Protein AF-0000000066095616 (afdb_homodimer)

Organism: Methanococcus vannielii (strain ATCC 35089 / DSM 1224 / JCM 13029 / OCM 148 / SB) (NCBI:txid406327)

Foldseek 3Di:
DWEKEKEWAPQQVFDPVVRVVQSVVFAVQLLVQCCVQPVVLSVVCVVVPHHYFYWYDHDLVLQVQLVVVLVVLVWRKDWDFACDPGPGHHRDTTMMMTDRDDPVSSCVSPVPTHGD/DWEKEKEWAPQQVFDPVVLVVQSVVFAVQLLVQCCVQPVVLSVVCVVVPHHYFYWYDHDPVLQVQLVVVLVVLVWRKDWDFACDPGPGHHRDTTMMMTDRDDPVSSCVSPVPTDGD

Nearest PDB structures (foldseek):
  2zv3-assembly2_C  TM=9.871E-01  e=8.506E-17  Methanocaldococcus jannaschii DSM 2661
  2zv3-assembly3_F  TM=9.592E-01  e=3.257E-17  Methanocaldococcus jannaschii DSM 2661
  2d3k-assembly1_B  TM=9.718E-01  e=1.321E-15  Pyrococcus horikoshii OT3
  1q7s-assembly3_A  TM=9.192E-01  e=2.520E-14  Homo sapiens
  1rlk-assembly1_A  TM=9.256E-01  e=1.307E-13  Thermoplasma acidophilum

Sequence (232 aa):
MYEQAIVIRNDLKMGKGKMAAQACHASIQAYLHAQKISPSAVMYWMNEGQKKVVLKVNSEKELLEIFRDVNIDGLPCSLIRDAGKTQIEPGSLTAVGIGPEKEDKISKVTKNLKLLMYEQAIVIRNDLKMGKGKMAAQACHASIQAYLHAQKISPSAVMYWMNEGQKKVVLKVNSEKELLEIFRDVNIDGLPCSLIRDAGKTQIEPGSLTAVGIGPEKEDKISKVTKNLKLL

pLDDT: mean 95.59, std 7.54, range [57.94, 98.94]

Radius of gyration: 16.35 Å; Cα contacts (8 Å, |Δi|>4): 527; chains: 2; bounding box: 34×44×38 Å

Solvent-accessible surface area (backbone atoms only — not comparable to full-atom values): 11626 Å² total; per-residue (Å²): 112,40,29,27,40,35,37,32,44,54,67,68,66,64,53,68,18,58,45,25,41,46,43,27,52,10,44,49,46,1,38,55,40,8,52,71,77,36,45,67,37,41,52,51,16,59,74,69,68,54,41,64,47,35,29,37,35,71,40,65,69,55,49,51,51,45,52,48,52,38,53,75,70,67,48,31,46,28,80,34,59,41,87,43,89,55,100,49,67,56,63,38,71,44,28,35,8,35,15,38,30,49,44,73,68,54,39,72,71,43,69,87,51,46,75,70,114,39,28,27,40,35,36,32,43,53,67,68,66,62,52,68,18,60,45,26,41,46,42,26,53,10,44,49,46,1,38,56,40,9,53,71,78,35,44,66,38,42,51,52,16,59,74,68,69,53,43,64,47,35,28,37,35,71,39,65,69,56,49,51,48,44,52,50,51,37,52,74,71,66,47,32,46,28,78,34,59,40,88,42,90,55,102,50,68,58,62,37,70,44,27,34,8,35,15,38,28,47,45,72,68,52,39,74,73,43,68,89,50,46,75,69

Structure (mmCIF, N/CA/C/O backbone):
data_AF-0000000066095616-model_v1
#
loop_
_entity.id
_entity.type
_entity.pdbx_description
1 polymer 'Peptidyl-tRNA hydrolase'
#
loop_
_atom_site.group_PDB
_atom_site.id
_atom_site.type_symbol
_atom_site.label_atom_id
_atom_site.label_alt_id
_atom_site.label_comp_id
_atom_site.label_asym_id
_atom_site.label_entity_id
_atom_site.label_seq_id
_atom_site.pdbx_PDB_ins_code
_atom_site.Cartn_x
_atom_site.Cartn_y
_atom_site.Cartn_z
_atom_site.occupancy
_atom_site.B_iso_or_equiv
_atom_site.auth_seq_id
_atom_site.auth_comp_id
_atom_site.auth_asym_id
_atom_site.auth_atom_id
_atom_site.pdbx_PDB_model_num
ATOM 1 N N . MET A 1 1 ? 4.367 -2.127 -20.672 1 95.44 1 MET A N 1
ATOM 2 C CA . MET A 1 1 ? 4.031 -1.39 -19.453 1 95.44 1 MET A CA 1
ATOM 3 C C . MET A 1 1 ? 4.238 -2.256 -18.219 1 95.44 1 MET A C 1
ATOM 5 O O . MET A 1 1 ? 4.367 -3.477 -18.328 1 95.44 1 MET A O 1
ATOM 9 N N . TYR A 1 2 ? 4.543 -1.701 -17.172 1 98.5 2 TYR A N 1
ATOM 10 C CA . TYR A 1 2 ? 4.801 -2.42 -15.922 1 98.5 2 TYR A CA 1
ATOM 11 C C . TYR A 1 2 ? 3.689 -2.166 -14.906 1 98.5 2 TYR A C 1
ATOM 13 O O . TYR A 1 2 ? 3.076 -1.096 -14.906 1 98.5 2 TYR A O 1
ATOM 21 N N . GLU A 1 3 ? 3.443 -3.193 -14.102 1 98.62 3 GLU A N 1
ATOM 22 C CA . GLU A 1 3 ? 2.396 -3.025 -13.094 1 98.62 3 GLU A CA 1
ATOM 23 C C . GLU A 1 3 ? 2.689 -3.852 -11.844 1 98.62 3 GLU A C 1
ATOM 25 O O . GLU A 1 3 ? 3.584 -4.699 -11.852 1 98.62 3 GLU A O 1
ATOM 30 N N . GLN A 1 4 ? 2.105 -3.543 -10.797 1 98.81 4 GLN A N 1
ATOM 31 C CA . GLN A 1 4 ? 2.012 -4.352 -9.586 1 98.81 4 GLN A CA 1
ATOM 32 C C . GLN A 1 4 ? 0.577 -4.805 -9.336 1 98.81 4 GLN A C 1
ATOM 34 O O . GLN A 1 4 ? -0.366 -4.039 -9.547 1 98.81 4 GLN A O 1
ATOM 39 N N . ALA A 1 5 ? 0.375 -6.027 -8.977 1 98.88 5 ALA A N 1
ATOM 40 C CA . ALA A 1 5 ? -0.941 -6.555 -8.633 1 98.88 5 ALA A CA 1
ATOM 41 C C . ALA A 1 5 ? -1.003 -6.953 -7.16 1 98.88 5 ALA A C 1
ATOM 43 O O . ALA A 1 5 ? -0.053 -7.531 -6.625 1 98.88 5 ALA A O 1
ATOM 44 N N . ILE A 1 6 ? -2.057 -6.59 -6.508 1 98.88 6 ILE A N 1
ATOM 45 C CA . ILE A 1 6 ? -2.33 -7 -5.133 1 98.88 6 ILE A CA 1
ATOM 46 C C . ILE A 1 6 ? -3.568 -7.895 -5.098 1 98.88 6 ILE A C 1
ATOM 48 O O . ILE A 1 6 ? -4.652 -7.477 -5.512 1 98.88 6 ILE A O 1
ATOM 52 N N . VAL A 1 7 ? -3.432 -9.086 -4.66 1 98.88 7 VAL A N 1
ATOM 53 C CA . VAL A 1 7 ? -4.531 -10.047 -4.578 1 98.88 7 VAL A CA 1
ATOM 54 C C . VAL A 1 7 ? -4.996 -10.172 -3.129 1 98.88 7 VAL A C 1
ATOM 56 O O . VAL A 1 7 ? -4.219 -10.555 -2.25 1 98.88 7 VAL A O 1
ATOM 59 N N . ILE A 1 8 ? -6.227 -9.938 -2.891 1 98.62 8 ILE A N 1
ATOM 60 C CA . ILE A 1 8 ? -6.762 -9.844 -1.537 1 98.62 8 ILE A CA 1
ATOM 61 C C . ILE A 1 8 ? -7.812 -10.93 -1.319 1 98.62 8 ILE A C 1
ATOM 63 O O . ILE A 1 8 ? -8.641 -11.188 -2.197 1 98.62 8 ILE A O 1
ATOM 67 N N . ARG A 1 9 ? -7.785 -11.547 -0.174 1 97.81 9 ARG A N 1
ATOM 68 C CA . ARG A 1 9 ? -8.844 -12.469 0.224 1 97.81 9 ARG A CA 1
ATOM 69 C C . ARG A 1 9 ? -10.125 -11.711 0.564 1 97.81 9 ARG A C 1
ATOM 71 O O . ARG A 1 9 ? -10.203 -11.047 1.6 1 97.81 9 ARG A O 1
ATOM 78 N N . ASN A 1 10 ? -11.062 -11.898 -0.238 1 96.88 10 ASN A N 1
ATOM 79 C CA . ASN A 1 10 ? -12.336 -11.203 -0.111 1 96.88 10 ASN A CA 1
ATOM 80 C C . ASN A 1 10 ? -13.266 -11.906 0.872 1 96.88 10 ASN A C 1
ATOM 82 O O . ASN A 1 10 ? -14.141 -11.273 1.47 1 96.88 10 ASN A O 1
ATOM 86 N N . ASP A 1 11 ? -13.117 -13.148 1.096 1 96.25 11 ASP A N 1
ATOM 87 C CA . ASP A 1 11 ? -13.992 -13.938 1.955 1 96.25 11 ASP A CA 1
ATOM 88 C C . ASP A 1 11 ? -13.797 -13.57 3.426 1 96.25 11 ASP A C 1
ATOM 90 O O . ASP A 1 11 ? -14.648 -13.867 4.262 1 96.25 11 ASP A O 1
ATOM 94 N N . LEU A 1 12 ? -12.672 -12.938 3.766 1 95.25 12 LEU A N 1
ATOM 95 C CA . LEU A 1 12 ? -12.383 -12.57 5.148 1 95.25 12 LEU A CA 1
ATOM 96 C C . LEU A 1 12 ? -13.242 -11.383 5.582 1 95.25 12 LEU A C 1
ATOM 98 O O . LEU A 1 12 ? -13.336 -11.086 6.777 1 95.25 12 LEU A O 1
ATOM 102 N N . LYS A 1 13 ? -13.812 -10.664 4.652 1 92.94 13 LYS A N 1
ATOM 103 C CA . LYS A 1 13 ? -14.711 -9.539 4.902 1 92.94 13 LYS A CA 1
ATOM 104 C C . LYS A 1 13 ? -14.047 -8.484 5.781 1 92.94 13 LYS A C 1
ATOM 106 O O . LYS A 1 13 ? -14.641 -8.016 6.754 1 92.94 13 LYS A O 1
ATOM 111 N N . MET A 1 14 ? -12.844 -8.25 5.406 1 92.81 14 MET A N 1
ATOM 112 C CA . MET A 1 14 ? -12.109 -7.219 6.129 1 92.81 14 MET A CA 1
ATOM 113 C C . MET A 1 14 ? -12.734 -5.848 5.898 1 92.81 14 MET A C 1
ATOM 115 O O . MET A 1 14 ? -13.172 -5.539 4.789 1 92.81 14 MET A O 1
ATOM 119 N N . GLY A 1 15 ? -12.734 -5.09 6.93 1 92.12 15 GLY A N 1
ATOM 120 C CA . GLY A 1 15 ? -13.125 -3.701 6.738 1 92.12 15 GLY A CA 1
ATOM 121 C C . GLY A 1 15 ? -12.203 -2.947 5.801 1 92.12 15 GLY A C 1
ATOM 122 O O . GLY A 1 15 ? -11.094 -3.408 5.508 1 92.12 15 GLY A O 1
ATOM 123 N N . LYS A 1 16 ? -12.547 -1.822 5.367 1 94.12 16 LYS A N 1
ATOM 124 C CA . LYS A 1 16 ? -11.797 -1.053 4.375 1 94.12 16 LYS A CA 1
ATOM 125 C C . LYS A 1 16 ? -10.398 -0.719 4.883 1 94.12 16 LYS A C 1
ATOM 127 O O . LYS A 1 16 ? -9.414 -0.868 4.148 1 94.12 16 LYS A O 1
ATOM 132 N N . GLY A 1 17 ? -10.32 -0.294 6.133 1 94.62 17 GLY A N 1
ATOM 133 C CA . GLY A 1 17 ? -9.031 0.074 6.699 1 94.62 17 GLY A CA 1
ATOM 134 C C . GLY A 1 17 ? -8.062 -1.091 6.789 1 94.62 17 GLY A C 1
ATOM 135 O O . GLY A 1 17 ? -6.906 -0.975 6.387 1 94.62 17 GLY A O 1
ATOM 136 N N . LYS A 1 18 ? -8.539 -2.141 7.32 1 93.69 18 LYS A N 1
ATOM 137 C CA . LYS A 1 18 ? -7.711 -3.332 7.465 1 93.69 18 LYS A CA 1
ATOM 138 C C . LYS A 1 18 ? -7.305 -3.889 6.105 1 93.69 18 LYS A C 1
ATOM 140 O O . LYS A 1 18 ? -6.156 -4.293 5.914 1 93.69 18 LYS A O 1
ATOM 145 N N . MET A 1 19 ? -8.211 -3.904 5.18 1 96 19 MET A N 1
ATOM 146 C CA . MET A 1 19 ? -7.914 -4.363 3.828 1 96 19 MET A CA 1
ATOM 147 C C . MET A 1 19 ? -6.824 -3.508 3.191 1 96 19 MET A C 1
ATOM 149 O O . MET A 1 19 ? -5.879 -4.035 2.604 1 96 19 MET A O 1
ATOM 153 N N . ALA A 1 20 ? -6.98 -2.229 3.359 1 97.5 20 ALA A N 1
ATOM 154 C CA . ALA A 1 20 ? -5.992 -1.304 2.814 1 97.5 20 ALA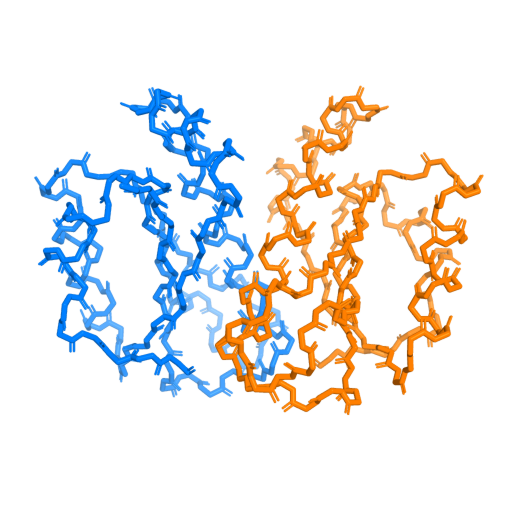 A CA 1
ATOM 155 C C . ALA A 1 20 ? -4.625 -1.518 3.465 1 97.5 20 ALA A C 1
ATOM 157 O O . ALA A 1 20 ? -3.6 -1.507 2.781 1 97.5 20 ALA A O 1
ATOM 158 N N . ALA A 1 21 ? -4.605 -1.709 4.738 1 97.25 21 ALA A N 1
ATOM 159 C CA . ALA A 1 21 ? -3.352 -1.944 5.449 1 97.25 21 ALA A CA 1
ATOM 160 C C . ALA A 1 21 ? -2.654 -3.199 4.93 1 97.25 21 ALA A C 1
ATOM 162 O O . ALA A 1 21 ? -1.445 -3.193 4.691 1 97.25 21 ALA A O 1
ATOM 163 N N . GLN A 1 22 ? -3.416 -4.258 4.773 1 97.56 22 GLN A N 1
ATOM 164 C CA . GLN A 1 22 ? -2.848 -5.504 4.27 1 97.56 22 GLN A CA 1
ATOM 165 C C . GLN A 1 22 ? -2.369 -5.352 2.828 1 97.56 22 GLN A C 1
ATOM 167 O O . GLN A 1 22 ? -1.329 -5.895 2.453 1 97.56 22 GLN A O 1
ATOM 172 N N . ALA A 1 23 ? -3.141 -4.625 2.027 1 98.56 23 ALA A N 1
ATOM 173 C CA . ALA A 1 23 ? -2.713 -4.34 0.662 1 98.56 23 ALA A CA 1
ATOM 174 C C . ALA A 1 23 ? -1.383 -3.59 0.648 1 98.56 23 ALA A C 1
ATOM 176 O O . ALA A 1 23 ? -0.497 -3.9 -0.153 1 98.56 23 ALA A O 1
ATOM 177 N N . CYS A 1 24 ? -1.259 -2.623 1.538 1 98.81 24 CYS A N 1
ATOM 178 C CA . CYS A 1 24 ? -0.028 -1.845 1.625 1 98.81 24 CYS A CA 1
ATOM 179 C C . CYS A 1 24 ? 1.148 -2.729 2.021 1 98.81 24 CYS A C 1
ATOM 181 O O . CYS A 1 24 ? 2.246 -2.59 1.478 1 98.81 24 CYS A O 1
ATOM 183 N N . HIS A 1 25 ? 0.96 -3.604 2.967 1 98.56 25 HIS A N 1
ATOM 184 C CA . HIS A 1 25 ? 2.008 -4.551 3.33 1 98.56 25 HIS A CA 1
ATOM 185 C C . HIS A 1 25 ? 2.457 -5.367 2.121 1 98.56 25 HIS A C 1
ATOM 187 O O . HIS A 1 25 ? 3.654 -5.461 1.842 1 98.56 25 HIS A O 1
ATOM 193 N N . ALA A 1 26 ? 1.458 -5.918 1.409 1 98.75 26 ALA A N 1
ATOM 194 C CA . ALA A 1 26 ? 1.745 -6.742 0.238 1 98.75 26 ALA A CA 1
ATOM 195 C C . ALA A 1 26 ? 2.5 -5.945 -0.822 1 98.75 26 ALA A C 1
ATOM 197 O O . ALA A 1 26 ? 3.467 -6.438 -1.407 1 98.75 26 ALA A O 1
ATOM 198 N N . SER A 1 27 ? 2.043 -4.73 -0.98 1 98.88 27 SER A N 1
ATOM 199 C CA . SER A 1 27 ? 2.615 -3.861 -2.004 1 98.88 27 SER A CA 1
ATOM 200 C C . SER A 1 27 ? 4.078 -3.551 -1.708 1 98.88 27 SER A C 1
ATOM 202 O O . SER A 1 27 ? 4.945 -3.727 -2.568 1 98.88 27 SER A O 1
ATOM 204 N N . ILE A 1 28 ? 4.379 -3.135 -0.506 1 98.81 28 ILE A N 1
ATOM 205 C CA . ILE A 1 28 ? 5.738 -2.75 -0.144 1 98.81 28 ILE A CA 1
ATOM 206 C C . ILE A 1 28 ? 6.648 -3.977 -0.19 1 98.81 28 ILE A C 1
ATOM 208 O O . ILE A 1 28 ? 7.746 -3.92 -0.749 1 98.81 28 ILE A O 1
ATOM 212 N N . GLN A 1 29 ? 6.211 -5.086 0.341 1 98.62 29 GLN A N 1
ATOM 213 C CA . GLN A 1 29 ? 7.062 -6.27 0.4 1 98.62 29 GLN A CA 1
ATOM 214 C C . GLN A 1 29 ? 7.336 -6.82 -0.996 1 98.62 29 GLN A C 1
ATOM 216 O O . GLN A 1 29 ? 8.438 -7.301 -1.274 1 98.62 29 GLN A O 1
ATOM 221 N N . ALA A 1 30 ? 6.324 -6.773 -1.866 1 98.88 30 ALA A N 1
ATOM 222 C CA . ALA A 1 30 ? 6.539 -7.199 -3.246 1 98.88 30 ALA A CA 1
ATOM 223 C C . ALA A 1 30 ? 7.508 -6.266 -3.965 1 98.88 30 ALA A C 1
ATOM 225 O O . ALA A 1 30 ? 8.359 -6.715 -4.734 1 98.88 30 ALA A O 1
ATOM 226 N N . TYR A 1 31 ? 7.332 -5 -3.684 1 98.88 31 TYR A N 1
ATOM 227 C CA . TYR A 1 31 ? 8.234 -3.998 -4.234 1 98.88 31 TYR A CA 1
ATOM 228 C C . TYR A 1 31 ? 9.672 -4.266 -3.801 1 98.88 31 TYR A C 1
ATOM 230 O O . TYR A 1 31 ? 10.594 -4.227 -4.621 1 98.88 31 TYR A O 1
ATOM 238 N N . LEU A 1 32 ? 9.859 -4.531 -2.586 1 98.75 32 LEU A N 1
ATOM 239 C CA . LEU A 1 32 ? 11.195 -4.797 -2.057 1 98.75 32 LEU A CA 1
ATOM 240 C C . LEU A 1 32 ? 11.781 -6.066 -2.668 1 98.75 32 LEU A C 1
ATOM 242 O O . LEU A 1 32 ? 12.969 -6.109 -2.996 1 98.75 32 LEU A O 1
ATOM 246 N N . HIS A 1 33 ? 10.961 -7.07 -2.777 1 98.88 33 HIS A N 1
ATOM 247 C CA . HIS A 1 33 ? 11.406 -8.289 -3.443 1 98.88 33 HIS A CA 1
ATOM 248 C C . HIS A 1 33 ? 11.805 -8.008 -4.891 1 98.88 33 HIS A C 1
ATOM 250 O O . HIS A 1 33 ? 12.836 -8.492 -5.355 1 98.88 33 HIS A O 1
ATOM 256 N N . ALA A 1 34 ? 11.031 -7.207 -5.578 1 98.88 34 ALA A N 1
ATOM 257 C CA . ALA A 1 34 ? 11.297 -6.859 -6.973 1 98.88 34 ALA A CA 1
ATOM 258 C C . ALA A 1 34 ? 12.609 -6.09 -7.102 1 98.88 34 ALA A C 1
ATOM 260 O O . ALA A 1 34 ? 13.344 -6.262 -8.078 1 98.88 34 ALA A O 1
ATOM 261 N N . GLN A 1 35 ? 12.852 -5.227 -6.141 1 98.69 35 GLN A N 1
ATOM 262 C CA . GLN A 1 35 ? 14.102 -4.477 -6.152 1 98.69 35 GLN A CA 1
ATOM 263 C C . GLN A 1 35 ? 15.305 -5.418 -6.191 1 98.69 35 GLN A C 1
ATOM 265 O O . GLN A 1 35 ? 16.328 -5.098 -6.801 1 98.69 35 GLN A O 1
ATOM 270 N N . LYS A 1 36 ? 15.117 -6.527 -5.594 1 98.5 36 LYS A N 1
ATOM 271 C CA . LYS A 1 36 ? 16.219 -7.488 -5.496 1 98.5 36 LYS A CA 1
ATOM 272 C C . LYS A 1 36 ? 16.344 -8.305 -6.781 1 98.5 36 LYS A C 1
ATOM 274 O O . LYS A 1 36 ? 17.453 -8.5 -7.293 1 98.5 36 LYS A O 1
ATOM 279 N N . ILE A 1 37 ? 15.273 -8.695 -7.359 1 98.38 37 ILE A N 1
ATOM 280 C CA . ILE A 1 37 ? 15.383 -9.734 -8.383 1 98.38 37 ILE A CA 1
ATOM 281 C C . ILE A 1 37 ? 15.039 -9.148 -9.75 1 98.38 37 ILE A C 1
ATOM 283 O O . ILE A 1 37 ? 15.344 -9.75 -10.781 1 98.38 37 ILE A O 1
ATOM 287 N N . SER A 1 38 ? 14.406 -8.016 -9.805 1 98.19 38 SER A N 1
ATOM 288 C CA . SER A 1 38 ? 14.008 -7.375 -11.055 1 98.19 38 SER A CA 1
ATOM 289 C C . SER A 1 38 ? 14.125 -5.859 -10.961 1 98.19 38 SER A C 1
ATOM 291 O O . SER A 1 38 ? 13.148 -5.141 -11.211 1 98.19 38 SER A O 1
ATOM 293 N N . PRO A 1 39 ? 15.344 -5.363 -10.734 1 98.44 39 PRO A N 1
ATOM 294 C CA . PRO A 1 39 ? 15.492 -3.932 -10.477 1 98.44 39 PRO A CA 1
ATOM 295 C C . PRO A 1 39 ? 15.125 -3.068 -11.68 1 98.44 39 PRO A C 1
ATOM 297 O O . PRO A 1 39 ? 14.641 -1.947 -11.516 1 98.44 39 PRO A O 1
ATOM 300 N N . SER A 1 40 ? 15.336 -3.516 -12.859 1 98.56 40 SER A N 1
ATOM 301 C CA . SER A 1 40 ? 14.961 -2.754 -14.055 1 98.56 40 SER A CA 1
ATOM 302 C C . SER A 1 40 ? 13.453 -2.582 -14.148 1 98.56 40 SER A C 1
ATOM 304 O O . SER A 1 40 ? 12.969 -1.504 -14.5 1 98.56 40 SER A O 1
ATOM 306 N N . ALA A 1 41 ? 12.727 -3.625 -13.828 1 98.75 41 ALA A N 1
ATOM 307 C CA . ALA A 1 41 ? 11.266 -3.551 -13.836 1 98.75 41 ALA A CA 1
ATOM 308 C C . ALA A 1 41 ? 10.766 -2.508 -12.836 1 98.75 41 ALA A C 1
ATOM 310 O O . ALA A 1 41 ? 9.828 -1.763 -13.125 1 98.75 41 ALA A O 1
ATOM 311 N N . VAL A 1 42 ? 11.414 -2.486 -11.688 1 98.81 42 VAL A N 1
ATOM 312 C CA . VAL A 1 42 ? 11.062 -1.505 -10.672 1 98.81 42 VAL A CA 1
ATOM 313 C C . VAL A 1 42 ? 11.281 -0.094 -11.219 1 98.81 42 VAL A C 1
ATOM 315 O O . VAL A 1 42 ? 10.422 0.777 -11.062 1 98.81 42 VAL A O 1
ATOM 318 N N . MET A 1 43 ? 12.398 0.073 -11.852 1 98.5 43 MET A N 1
ATOM 319 C CA . MET A 1 43 ? 12.734 1.382 -12.398 1 98.5 43 MET A CA 1
ATOM 320 C C . MET A 1 43 ? 11.695 1.819 -13.43 1 98.5 43 MET A C 1
ATOM 322 O O . MET A 1 43 ? 11.203 2.947 -13.383 1 98.5 43 MET A O 1
ATOM 326 N N . TYR A 1 44 ? 11.398 0.978 -14.312 1 98.5 44 TYR A N 1
ATOM 327 C CA . TYR A 1 44 ? 10.438 1.313 -15.352 1 98.5 44 TYR A CA 1
ATOM 328 C C . TYR A 1 44 ? 9.047 1.536 -14.766 1 98.5 44 TYR A C 1
ATOM 330 O O . TYR A 1 44 ? 8.352 2.477 -15.148 1 98.5 44 TYR A O 1
ATOM 338 N N . TRP A 1 45 ? 8.695 0.694 -13.859 1 98.56 45 TRP A N 1
ATOM 339 C CA . TRP A 1 45 ? 7.406 0.811 -13.18 1 98.56 45 TRP A CA 1
ATOM 340 C C . TRP A 1 45 ? 7.281 2.156 -12.477 1 98.56 45 TRP A C 1
ATOM 342 O O . TRP A 1 45 ? 6.246 2.824 -12.578 1 98.56 45 TRP A O 1
ATOM 352 N N . MET A 1 46 ? 8.312 2.537 -11.789 1 97.62 46 MET A N 1
ATOM 353 C CA . MET A 1 46 ? 8.336 3.826 -11.109 1 97.62 46 MET A CA 1
ATOM 354 C C . MET A 1 46 ? 8.195 4.973 -12.102 1 97.62 46 MET A C 1
ATOM 356 O O . MET A 1 46 ? 7.445 5.922 -11.859 1 97.62 46 MET A O 1
ATOM 360 N N . ASN A 1 47 ? 8.797 4.832 -13.227 1 97.25 47 ASN A N 1
ATOM 361 C CA . ASN A 1 47 ? 8.805 5.879 -14.242 1 97.25 47 ASN A CA 1
ATOM 362 C C . ASN A 1 47 ? 7.477 5.949 -14.984 1 97.25 47 ASN A C 1
ATOM 364 O O . ASN A 1 47 ? 7.164 6.961 -15.617 1 97.25 47 ASN A O 1
ATOM 368 N N . GLU A 1 48 ? 6.754 4.84 -14.914 1 96.56 48 GLU A N 1
ATOM 369 C CA . GLU A 1 48 ? 5.516 4.758 -15.68 1 96.56 48 GLU A CA 1
ATOM 370 C C . GLU A 1 48 ? 4.305 5.113 -14.82 1 96.56 48 GLU A C 1
ATOM 372 O O . GLU A 1 48 ? 3.162 4.988 -15.273 1 96.56 48 GLU A O 1
ATOM 377 N N . GLY A 1 49 ? 4.559 5.516 -13.539 1 94.12 49 GLY A N 1
ATOM 378 C CA . GLY A 1 49 ? 3.449 5.977 -12.719 1 94.12 49 GLY A CA 1
ATOM 379 C C . GLY A 1 49 ? 2.988 4.945 -11.703 1 94.12 49 GLY A C 1
ATOM 380 O O . GLY A 1 49 ? 1.941 5.113 -11.078 1 94.12 49 GLY A O 1
ATOM 381 N N . GLN A 1 50 ? 3.686 3.775 -11.617 1 97.25 50 GLN A N 1
ATOM 382 C CA . GLN A 1 50 ? 3.467 2.77 -10.586 1 97.25 50 GLN A CA 1
ATOM 383 C C . GLN A 1 50 ? 2.062 2.178 -10.688 1 97.25 50 GLN A C 1
ATOM 385 O O . GLN A 1 50 ? 1.33 2.139 -9.695 1 97.25 50 GLN A O 1
ATOM 390 N N . LYS A 1 51 ? 1.68 1.768 -11.891 1 96.44 51 LYS A N 1
ATOM 391 C CA . LYS A 1 51 ? 0.355 1.187 -12.094 1 96.44 51 LYS A CA 1
ATOM 392 C C . LYS A 1 51 ? 0.11 0.031 -11.125 1 96.44 51 LYS A C 1
ATOM 394 O O . LYS A 1 51 ? 0.954 -0.856 -10.984 1 96.44 51 LYS A O 1
ATOM 399 N N . LYS A 1 52 ? -1.025 0.083 -10.43 1 97.5 52 LYS A N 1
ATOM 400 C CA . LYS A 1 52 ? -1.423 -0.979 -9.508 1 97.5 52 LYS A CA 1
ATOM 401 C C . LYS A 1 52 ? -2.842 -1.457 -9.805 1 97.5 52 LYS A C 1
ATOM 403 O O . LYS A 1 52 ? -3.721 -0.653 -10.117 1 97.5 52 LYS A O 1
ATOM 408 N N . VAL A 1 53 ? -3.029 -2.746 -9.648 1 96.94 53 VAL A N 1
ATOM 409 C CA . VAL A 1 53 ? -4.359 -3.338 -9.742 1 96.94 53 VAL A CA 1
ATOM 410 C C . VAL A 1 53 ? -4.637 -4.184 -8.5 1 96.94 53 VAL A C 1
ATOM 412 O O . VAL A 1 53 ? -3.744 -4.871 -8 1 96.94 53 VAL A O 1
ATOM 415 N N . VAL A 1 54 ? -5.82 -4.078 -7.984 1 98.44 54 VAL A N 1
ATOM 416 C CA . VAL A 1 54 ? -6.203 -4.859 -6.809 1 98.44 54 VAL A CA 1
ATOM 417 C C . VAL A 1 54 ? -7.258 -5.895 -7.195 1 98.44 54 VAL A C 1
ATOM 419 O O . VAL A 1 54 ? -8.328 -5.543 -7.699 1 98.44 54 VAL A O 1
ATOM 422 N N . LEU A 1 55 ? -6.918 -7.133 -6.992 1 98.81 55 LEU A N 1
ATOM 423 C CA . LEU A 1 55 ? -7.73 -8.281 -7.379 1 98.81 55 LEU A CA 1
ATOM 424 C C . LEU A 1 55 ? -8.211 -9.047 -6.152 1 98.81 55 LEU A C 1
ATOM 426 O O . LEU A 1 55 ? -7.754 -8.781 -5.035 1 98.81 55 LEU A O 1
ATOM 430 N N . LYS A 1 56 ? -9.211 -9.953 -6.367 1 98.69 56 LYS A N 1
ATOM 431 C CA . LYS A 1 56 ? -9.742 -10.672 -5.211 1 98.69 56 LYS A CA 1
ATOM 432 C C . LYS A 1 56 ? -9.734 -12.18 -5.457 1 98.69 56 LYS A C 1
ATOM 434 O O . LYS A 1 56 ? -9.828 -12.625 -6.602 1 98.69 56 LYS A O 1
ATOM 439 N N . VAL A 1 57 ? -9.547 -12.906 -4.457 1 98.56 57 VAL A N 1
ATOM 440 C CA . VAL A 1 57 ? -9.836 -14.328 -4.348 1 98.56 57 VAL A CA 1
ATOM 441 C C . VAL A 1 57 ? -10.789 -14.57 -3.176 1 98.56 57 VAL A C 1
ATOM 443 O O . VAL A 1 57 ? -11.008 -13.68 -2.354 1 98.56 57 VAL A O 1
ATOM 446 N N . ASN A 1 58 ? -11.359 -15.805 -3.107 1 97.81 58 ASN A N 1
ATOM 447 C CA . ASN A 1 58 ? -12.398 -16.016 -2.104 1 97.81 58 ASN A CA 1
ATOM 448 C C . ASN A 1 58 ? -12.062 -17.188 -1.188 1 97.81 58 ASN A C 1
ATOM 450 O O . ASN A 1 58 ? -12.961 -17.781 -0.597 1 97.81 58 ASN A O 1
ATOM 454 N N . SER A 1 59 ? -10.781 -17.547 -1.149 1 97.5 59 SER A N 1
ATOM 455 C CA . SER A 1 59 ? -10.344 -18.578 -0.215 1 97.5 59 SER A CA 1
ATOM 456 C C . SER A 1 59 ? -8.828 -18.547 -0.023 1 97.5 59 SER A C 1
ATOM 458 O O . SER A 1 59 ? -8.102 -18.031 -0.866 1 97.5 59 SER A O 1
ATOM 460 N N . GLU A 1 60 ? -8.438 -19.109 1.116 1 97.25 60 GLU A N 1
ATOM 461 C CA . GLU A 1 60 ? -7.008 -19.234 1.381 1 97.25 60 GLU A CA 1
ATOM 462 C C . GLU A 1 60 ? -6.336 -20.125 0.342 1 97.25 60 GLU A C 1
ATOM 464 O O . GLU A 1 60 ? -5.219 -19.844 -0.097 1 97.25 60 GLU A O 1
ATOM 469 N N . LYS A 1 61 ? -7.004 -21.203 -0.031 1 98 61 LYS A N 1
ATOM 470 C CA . LYS A 1 61 ? -6.48 -22.125 -1.038 1 98 61 LYS A CA 1
ATOM 471 C C . LYS A 1 61 ? -6.184 -21.391 -2.346 1 98 61 LYS A C 1
ATOM 473 O O . LYS A 1 61 ? -5.105 -21.547 -2.92 1 98 61 LYS A O 1
ATOM 478 N N . GLU A 1 62 ? -7.129 -20.547 -2.797 1 98.38 62 GLU A N 1
ATOM 479 C CA . GLU A 1 62 ? -6.941 -19.781 -4.027 1 98.38 62 GLU A CA 1
ATOM 480 C C . GLU A 1 62 ? -5.758 -18.828 -3.904 1 98.38 62 GLU A C 1
ATOM 482 O O . GLU A 1 62 ? -4.98 -18.672 -4.848 1 98.38 62 GLU A O 1
ATOM 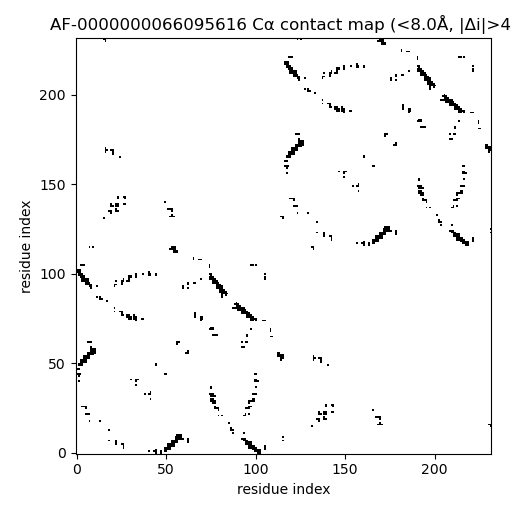487 N N . LEU A 1 63 ? -5.664 -18.203 -2.752 1 98.5 63 LEU A N 1
ATOM 488 C CA . LEU A 1 63 ? -4.562 -17.281 -2.518 1 98.5 63 LEU A CA 1
ATOM 489 C C . LEU A 1 63 ? -3.219 -17.984 -2.617 1 98.5 63 LEU A C 1
ATOM 491 O O . LEU A 1 63 ? -2.293 -17.484 -3.264 1 98.5 63 LEU A O 1
ATOM 495 N N . LEU A 1 64 ? -3.117 -19.156 -2.043 1 98.31 64 LEU A N 1
ATOM 496 C CA . LEU A 1 64 ? -1.88 -19.938 -2.025 1 98.31 64 LEU A CA 1
ATOM 497 C C . LEU A 1 64 ? -1.549 -20.453 -3.418 1 98.31 64 LEU A C 1
ATOM 499 O O . LEU A 1 64 ? -0.375 -20.562 -3.781 1 98.31 64 LEU A O 1
ATOM 503 N N . GLU A 1 65 ? -2.57 -20.766 -4.176 1 98.44 65 GLU A N 1
ATOM 504 C CA . GLU A 1 65 ? -2.352 -21.188 -5.559 1 98.44 65 GLU A CA 1
ATOM 505 C C . GLU A 1 65 ? -1.728 -20.062 -6.383 1 98.44 65 GLU A C 1
ATOM 507 O O . GLU A 1 65 ? -0.799 -20.297 -7.16 1 98.44 65 GLU A O 1
ATOM 512 N N . ILE A 1 66 ? -2.236 -18.875 -6.164 1 98.62 66 ILE A N 1
ATOM 513 C CA . ILE A 1 66 ? -1.676 -17.734 -6.859 1 98.62 66 ILE A CA 1
ATOM 514 C C . ILE A 1 66 ? -0.218 -17.531 -6.445 1 98.62 66 ILE A C 1
ATOM 516 O O . ILE A 1 66 ? 0.659 -17.375 -7.297 1 98.62 66 ILE A O 1
ATOM 520 N N . PHE A 1 67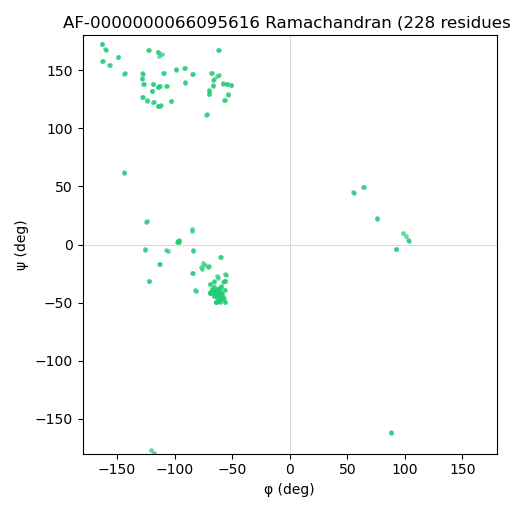 ? -0.015 -17.594 -5.133 1 98.75 67 PHE A N 1
ATOM 521 C CA . PHE A 1 67 ? 1.337 -17.422 -4.617 1 98.75 67 PHE A CA 1
ATOM 522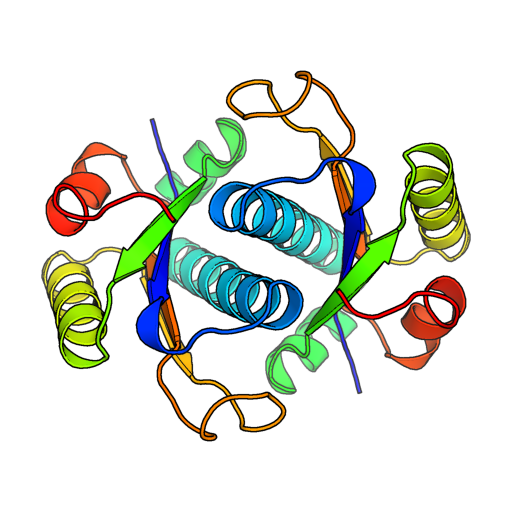 C C . PHE A 1 67 ? 2.283 -18.469 -5.199 1 98.75 67 PHE A C 1
ATOM 524 O O . PHE A 1 67 ? 3.4 -18.141 -5.605 1 98.75 67 PHE A O 1
ATOM 531 N N . ARG A 1 68 ? 1.865 -19.656 -5.27 1 98.25 68 ARG A N 1
ATOM 532 C CA . ARG A 1 68 ? 2.65 -20.75 -5.84 1 98.25 68 ARG A CA 1
ATOM 533 C C . ARG A 1 68 ? 2.965 -20.484 -7.309 1 98.25 68 ARG A C 1
ATOM 535 O O . ARG A 1 68 ? 4.117 -20.594 -7.734 1 98.25 68 ARG A O 1
ATOM 542 N N . ASP A 1 69 ? 1.944 -20.125 -8.062 1 98.19 69 ASP A N 1
ATOM 543 C CA . ASP A 1 69 ? 2.119 -19.875 -9.492 1 98.19 69 ASP A CA 1
ATOM 544 C C . ASP A 1 69 ? 3.088 -18.719 -9.742 1 98.19 69 ASP A C 1
ATOM 546 O O . ASP A 1 69 ? 3.945 -18.812 -10.625 1 98.19 69 ASP A O 1
ATOM 550 N N . VAL A 1 70 ? 2.996 -17.688 -8.93 1 98.62 70 VAL A N 1
ATOM 551 C CA . VAL A 1 70 ? 3.859 -16.516 -9.055 1 98.62 70 VAL A CA 1
ATOM 552 C C . VAL A 1 70 ? 5.305 -16.906 -8.773 1 98.62 70 VAL A C 1
ATOM 554 O O . VAL A 1 70 ? 6.223 -16.469 -9.469 1 98.62 70 VAL A O 1
ATOM 557 N N . ASN A 1 71 ? 5.465 -17.75 -7.809 1 98 71 ASN A N 1
ATOM 558 C CA . ASN A 1 71 ? 6.797 -18.219 -7.453 1 98 71 ASN A CA 1
ATOM 559 C C . ASN A 1 71 ? 7.387 -19.125 -8.539 1 98 71 ASN A C 1
ATOM 561 O O . ASN A 1 71 ? 8.57 -19.016 -8.867 1 98 71 ASN A O 1
ATOM 565 N N . ILE A 1 72 ? 6.586 -19.984 -9.07 1 97.75 72 ILE A N 1
ATOM 566 C CA . ILE A 1 72 ? 7.016 -20.891 -10.133 1 97.75 72 ILE A CA 1
ATOM 567 C C . ILE A 1 72 ? 7.488 -20.078 -11.336 1 97.75 72 ILE A C 1
ATOM 569 O O . ILE A 1 72 ? 8.492 -20.422 -11.969 1 97.75 72 ILE A O 1
ATOM 573 N N . ASP A 1 73 ? 6.785 -18.938 -11.562 1 97.94 73 ASP A N 1
ATOM 574 C CA . ASP A 1 73 ? 7.09 -18.109 -12.727 1 97.94 73 ASP A CA 1
ATOM 575 C C . ASP A 1 73 ? 8.258 -17.156 -12.445 1 97.94 73 ASP A C 1
ATOM 577 O O . ASP A 1 73 ? 8.688 -16.406 -13.32 1 97.94 73 ASP A O 1
ATOM 581 N N . GLY A 1 74 ? 8.719 -17.156 -11.242 1 98.06 74 GLY A N 1
ATOM 582 C CA . GLY A 1 74 ? 9.891 -16.375 -10.883 1 98.06 74 GLY A CA 1
ATOM 583 C C . GLY A 1 74 ? 9.609 -14.898 -10.758 1 98.06 74 GLY A C 1
ATOM 584 O O . GLY A 1 74 ? 10.508 -14.07 -10.938 1 98.06 74 GLY A O 1
ATOM 585 N N . LEU A 1 75 ? 8.367 -14.57 -10.547 1 98.75 75 LEU A N 1
ATOM 586 C CA . LEU A 1 75 ? 7.988 -13.164 -10.406 1 98.75 75 LEU A CA 1
ATOM 587 C C . LEU A 1 75 ? 8.203 -12.688 -8.977 1 98.75 75 LEU A C 1
ATOM 589 O O . LEU A 1 75 ? 8.047 -13.461 -8.031 1 98.75 75 LEU A O 1
ATOM 593 N N . PRO A 1 76 ? 8.57 -11.406 -8.789 1 98.81 76 PRO A N 1
ATOM 594 C CA . PRO A 1 76 ? 8.578 -10.867 -7.426 1 98.81 76 PRO A CA 1
ATOM 595 C C . PRO A 1 76 ? 7.223 -10.969 -6.738 1 98.81 76 PRO A C 1
ATOM 597 O O . PRO A 1 76 ? 6.191 -10.703 -7.359 1 98.81 76 PRO A O 1
ATOM 600 N N . CYS A 1 77 ? 7.234 -11.352 -5.441 1 98.81 77 CYS A N 1
ATOM 601 C CA . CYS A 1 77 ? 5.953 -11.484 -4.762 1 98.81 77 CYS A CA 1
ATOM 602 C C . CYS A 1 77 ? 6.125 -11.422 -3.248 1 98.81 77 CYS A C 1
ATOM 604 O O . CYS A 1 77 ? 7.25 -11.398 -2.748 1 98.81 77 CYS A O 1
ATOM 606 N N . SER A 1 78 ? 5.023 -11.281 -2.58 1 98.81 78 SER A N 1
ATOM 607 C CA . SER A 1 78 ? 4.934 -11.312 -1.124 1 98.81 78 SER A CA 1
ATOM 608 C C . SER A 1 78 ? 3.654 -12 -0.66 1 98.81 78 SER A C 1
ATOM 610 O O . SER A 1 78 ? 2.652 -12.008 -1.378 1 98.81 78 SER A O 1
ATOM 612 N N . LEU A 1 79 ? 3.75 -12.633 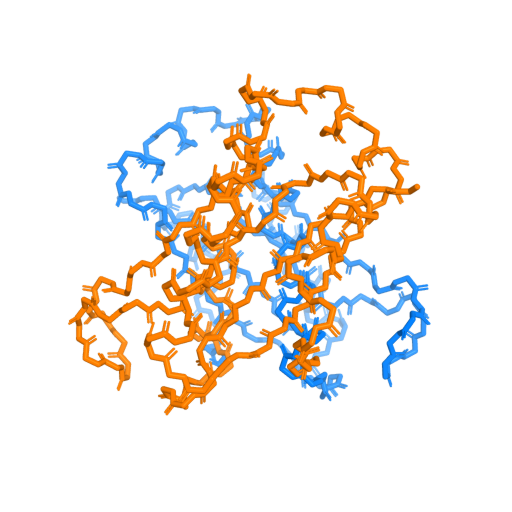0.417 1 98.56 79 LEU A N 1
ATOM 613 C CA . LEU A 1 79 ? 2.607 -13.242 1.088 1 98.56 79 LEU A CA 1
ATOM 614 C C . LEU A 1 79 ? 2.4 -12.633 2.471 1 98.56 79 LEU A C 1
ATOM 616 O O . LEU A 1 79 ? 3.307 -12.656 3.307 1 98.56 79 LEU A O 1
ATOM 620 N N . ILE A 1 80 ? 1.228 -12.102 2.664 1 97.88 80 ILE A N 1
ATOM 621 C CA . ILE A 1 80 ? 0.968 -11.336 3.877 1 97.88 80 ILE A CA 1
ATOM 622 C C . ILE A 1 80 ? 0.081 -12.141 4.82 1 97.88 80 ILE A C 1
ATOM 624 O O . ILE A 1 80 ? -0.903 -12.75 4.391 1 97.88 80 ILE A O 1
ATOM 628 N N . ARG A 1 81 ? 0.475 -12.078 6.035 1 94.69 81 ARG A N 1
ATOM 629 C CA . ARG A 1 81 ? -0.278 -12.688 7.125 1 94.69 81 ARG A CA 1
ATOM 630 C C . ARG A 1 81 ? -0.706 -11.641 8.148 1 94.69 81 ARG A C 1
ATOM 632 O O . ARG A 1 81 ? 0.098 -10.805 8.562 1 94.69 81 ARG A O 1
ATOM 639 N N . ASP A 1 82 ? -1.998 -11.742 8.492 1 89.38 82 ASP A N 1
ATOM 640 C CA . ASP A 1 82 ? -2.471 -10.812 9.508 1 89.38 82 ASP A CA 1
ATOM 641 C C . ASP A 1 82 ? -1.877 -11.141 10.875 1 89.38 82 ASP A C 1
ATOM 643 O O . ASP A 1 82 ? -1.893 -12.297 11.297 1 89.38 82 ASP A O 1
ATOM 647 N N . ALA A 1 83 ? -1.308 -10.25 11.594 1 75.75 83 ALA A N 1
ATOM 648 C CA . ALA A 1 83 ? -0.664 -10.484 12.883 1 75.75 83 ALA A CA 1
ATOM 649 C C . ALA A 1 83 ? -1.682 -10.445 14.023 1 75.75 83 ALA A C 1
ATOM 651 O O . ALA A 1 83 ? -1.358 -10.781 15.164 1 75.75 83 ALA A O 1
ATOM 652 N N . GLY A 1 84 ? -2.867 -10.453 13.898 1 65.69 84 GLY A N 1
ATOM 653 C CA . GLY A 1 84 ? -3.828 -10.695 14.961 1 65.69 84 GLY A CA 1
ATOM 654 C C . GLY A 1 84 ? -4.457 -9.43 15.5 1 65.69 84 GLY A C 1
ATOM 655 O O . GLY A 1 84 ? -5.191 -9.461 16.484 1 65.69 84 GLY A O 1
ATOM 656 N N . LYS A 1 85 ? -4.332 -8.289 15.055 1 58.75 85 LYS A N 1
ATOM 657 C CA . LYS A 1 85 ? -4.93 -7.137 15.719 1 58.75 85 LYS A CA 1
ATOM 658 C C . LYS A 1 85 ? -6.277 -6.781 15.102 1 58.75 85 LYS A C 1
ATOM 660 O O . LYS A 1 85 ? -6.961 -5.867 15.562 1 58.75 85 LYS A O 1
ATOM 665 N N . THR A 1 86 ? -6.609 -7.574 14.18 1 58.38 86 THR A N 1
ATOM 666 C CA . THR A 1 86 ? -7.766 -7.137 13.398 1 58.38 86 THR A CA 1
ATOM 667 C C . THR A 1 86 ? -8.914 -8.133 13.531 1 58.38 86 THR A C 1
ATOM 669 O O . THR A 1 86 ? -8.789 -9.141 14.227 1 58.38 86 THR A O 1
ATOM 672 N N . GLN A 1 87 ? -10.023 -7.809 12.82 1 68.06 87 GLN A N 1
ATOM 673 C CA . GLN A 1 87 ? -11.359 -8.391 12.781 1 68.06 87 GLN A CA 1
ATOM 674 C C . GLN A 1 87 ? -11.305 -9.852 12.328 1 68.06 87 GLN A C 1
ATOM 676 O O . GLN A 1 87 ? -12.289 -10.586 12.477 1 68.06 87 GLN A O 1
ATOM 681 N N . ILE A 1 88 ? -10.094 -10.305 11.82 1 74.81 88 ILE A N 1
ATOM 682 C CA . ILE A 1 88 ? -9.992 -11.664 11.305 1 74.81 88 ILE A CA 1
ATOM 683 C C . ILE A 1 88 ? -9.102 -12.5 12.227 1 74.81 88 ILE A C 1
ATOM 685 O O . ILE A 1 88 ? -8.406 -11.953 13.086 1 74.81 88 ILE A O 1
ATOM 689 N N . GLU A 1 89 ? -9.242 -13.828 12.016 1 79 89 GLU A N 1
ATOM 690 C CA . GLU A 1 89 ? -8.438 -14.719 12.836 1 79 89 GLU A CA 1
ATOM 691 C C . GLU A 1 89 ? -6.949 -14.414 12.688 1 79 89 GLU A C 1
ATOM 693 O O . GLU A 1 89 ? -6.441 -14.312 11.562 1 79 89 GLU A O 1
ATOM 698 N N . PRO A 1 90 ? -6.414 -14.18 13.805 1 80.5 90 PRO A N 1
ATOM 699 C CA . PRO A 1 90 ? -4.973 -13.914 13.75 1 80.5 90 PRO A CA 1
ATOM 700 C C . PRO A 1 90 ? -4.207 -14.984 12.977 1 80.5 90 PRO A C 1
ATOM 702 O O . PRO A 1 90 ? -4.527 -16.172 13.086 1 80.5 90 PRO A O 1
ATOM 705 N N . GLY A 1 91 ? -3.262 -14.562 12.141 1 86.12 91 GLY A N 1
ATOM 706 C CA . GLY A 1 91 ? -2.428 -15.5 11.414 1 86.12 91 GLY A CA 1
ATOM 707 C C . GLY A 1 91 ? -2.98 -15.844 10.039 1 86.12 91 GLY A C 1
ATOM 708 O O . GLY A 1 91 ? -2.346 -16.578 9.281 1 86.12 91 GLY A O 1
ATOM 709 N N . SER A 1 92 ? -4.152 -15.32 9.742 1 92.06 92 SER A N 1
ATOM 710 C CA . SER A 1 92 ? -4.75 -15.586 8.438 1 92.06 92 SER A CA 1
ATOM 711 C C . SER A 1 92 ? -3.932 -14.953 7.316 1 92.06 92 SER A C 1
ATOM 713 O O . SER A 1 92 ? -3.438 -13.828 7.457 1 92.06 92 SER A O 1
ATOM 715 N N . LEU A 1 93 ? -3.789 -15.773 6.266 1 97 93 LEU A N 1
ATOM 716 C CA . LEU A 1 93 ? -3.244 -15.188 5.043 1 97 93 LEU A CA 1
ATOM 717 C C . LEU A 1 93 ? -4.254 -14.242 4.398 1 97 93 LEU A C 1
ATOM 719 O O . LEU A 1 93 ? -5.418 -14.602 4.219 1 97 93 LEU A O 1
ATOM 723 N N . THR A 1 94 ? -3.758 -13.062 4.035 1 97.75 94 THR A N 1
ATOM 724 C CA . THR A 1 94 ? -4.746 -12.055 3.658 1 97.75 94 THR A CA 1
ATOM 725 C C . THR A 1 94 ? -4.496 -11.555 2.24 1 97.75 94 THR A C 1
ATOM 727 O O . THR A 1 94 ? -5.43 -11.133 1.551 1 97.75 94 THR A O 1
ATOM 730 N N . ALA A 1 95 ? -3.227 -11.539 1.82 1 98.62 95 ALA A N 1
ATOM 731 C CA . ALA A 1 95 ? -2.949 -10.883 0.542 1 98.62 95 ALA A CA 1
ATOM 732 C C . ALA A 1 95 ? -1.657 -11.414 -0.074 1 98.62 95 ALA A C 1
ATOM 734 O O . A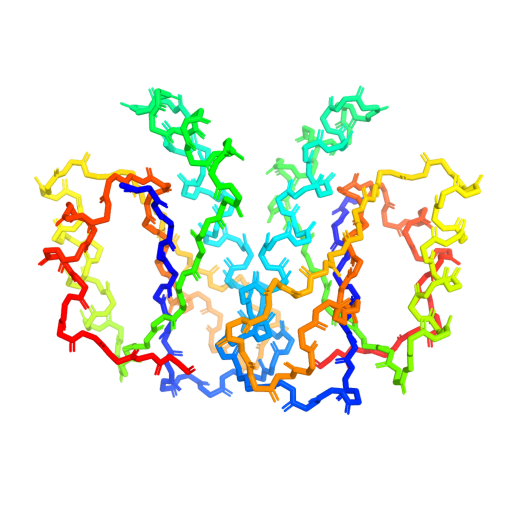LA A 1 95 ? -0.773 -11.898 0.639 1 98.62 95 ALA A O 1
ATOM 735 N N . VAL A 1 96 ? -1.542 -11.328 -1.376 1 98.88 96 VAL A N 1
ATOM 736 C CA . VAL A 1 96 ? -0.326 -11.562 -2.15 1 98.88 96 VAL A CA 1
ATOM 737 C C . VAL A 1 96 ? -0.015 -10.328 -3 1 98.88 96 VAL A C 1
ATOM 739 O O . VAL A 1 96 ? -0.896 -9.797 -3.68 1 98.88 96 VAL A O 1
ATOM 742 N N . GLY A 1 97 ? 1.141 -9.812 -2.83 1 98.94 97 GLY A N 1
ATOM 743 C CA . GLY A 1 97 ? 1.649 -8.828 -3.775 1 98.94 97 GLY A CA 1
ATOM 744 C C . GLY A 1 97 ? 2.439 -9.453 -4.914 1 98.94 97 GLY A C 1
ATOM 745 O O . GLY A 1 97 ? 3.195 -10.406 -4.703 1 98.94 97 GLY A O 1
ATOM 746 N N . ILE A 1 98 ? 2.23 -8.93 -6.109 1 98.94 98 ILE A N 1
ATOM 747 C CA . ILE A 1 98 ? 2.928 -9.43 -7.289 1 98.94 98 ILE A CA 1
ATOM 748 C C . ILE A 1 98 ? 3.59 -8.266 -8.031 1 98.94 98 ILE A C 1
ATOM 750 O O . ILE A 1 98 ? 2.922 -7.305 -8.406 1 98.94 98 ILE A O 1
ATOM 754 N N . GLY A 1 99 ? 4.891 -8.398 -8.281 1 98.75 99 GLY A N 1
ATOM 755 C CA . GLY A 1 99 ? 5.602 -7.375 -9.031 1 98.75 99 GLY A CA 1
ATOM 756 C C . GLY A 1 99 ? 6.148 -6.266 -8.156 1 98.75 99 GLY A C 1
ATOM 757 O O . GLY A 1 99 ? 6.289 -6.434 -6.945 1 98.75 99 GLY A O 1
ATOM 758 N N . PRO A 1 100 ? 6.422 -5.227 -8.859 1 98.81 100 PRO A N 1
ATOM 759 C CA . PRO A 1 100 ? 6.148 -4.828 -10.242 1 98.81 100 PRO A CA 1
ATOM 760 C C . PRO A 1 100 ? 6.914 -5.668 -11.258 1 98.81 100 PRO A C 1
ATOM 762 O O . PRO A 1 100 ? 7.996 -6.176 -10.953 1 98.81 100 PRO A O 1
ATOM 765 N N . GLU A 1 101 ? 6.348 -5.852 -12.32 1 98.81 101 GLU A N 1
ATOM 766 C CA . GLU A 1 101 ? 6.867 -6.547 -13.5 1 98.81 101 GLU A CA 1
ATOM 767 C C . GLU A 1 101 ? 6.043 -6.215 -14.742 1 98.81 101 GLU A C 1
ATOM 769 O O . GLU A 1 101 ? 5.027 -5.523 -14.648 1 98.81 101 GLU A O 1
ATOM 774 N N . LYS A 1 102 ? 6.547 -6.691 -15.852 1 98.62 102 LYS A N 1
ATOM 775 C CA . LYS A 1 102 ? 5.801 -6.484 -17.094 1 98.62 102 LYS A CA 1
ATOM 776 C C . LYS A 1 102 ? 4.367 -6.996 -16.969 1 98.62 102 LYS A C 1
ATOM 778 O O . LYS A 1 102 ? 4.137 -8.07 -16.406 1 98.62 102 LYS A O 1
ATOM 783 N N . GLU A 1 103 ? 3.408 -6.254 -17.484 1 98.12 103 GLU A N 1
ATOM 784 C CA . GLU A 1 103 ? 1.981 -6.551 -17.375 1 98.12 103 GLU A CA 1
ATOM 785 C C . GLU A 1 103 ? 1.667 -7.938 -17.938 1 98.12 103 GLU A C 1
ATOM 787 O O . GLU A 1 103 ? 0.839 -8.664 -17.375 1 98.12 103 GLU A O 1
ATOM 792 N N . ASP A 1 104 ? 2.289 -8.305 -19 1 97.81 104 ASP A N 1
ATOM 793 C CA . ASP A 1 104 ? 2.014 -9.594 -19.625 1 97.81 104 ASP A CA 1
ATOM 794 C C . ASP A 1 104 ? 2.432 -10.75 -18.719 1 97.81 104 ASP A C 1
ATOM 796 O O . ASP A 1 104 ? 1.787 -11.797 -18.703 1 97.81 104 ASP A O 1
ATOM 800 N N . LYS A 1 105 ? 3.529 -10.586 -18 1 98.12 105 LYS A N 1
ATOM 801 C CA . LYS A 1 105 ? 3.977 -11.609 -17.062 1 98.12 105 LYS A CA 1
ATOM 802 C C . LYS A 1 105 ? 3.018 -11.734 -15.883 1 98.12 105 LYS A C 1
ATOM 804 O O . LYS A 1 105 ? 2.674 -12.852 -15.477 1 98.12 105 LYS A O 1
ATOM 809 N N . ILE A 1 106 ? 2.541 -10.633 -15.367 1 98.44 106 ILE A N 1
ATOM 810 C CA . ILE A 1 106 ? 1.631 -10.609 -14.227 1 98.44 106 ILE A CA 1
ATOM 811 C C . ILE A 1 106 ? 0.274 -11.18 -14.633 1 98.44 106 ILE A C 1
ATOM 813 O O . ILE A 1 106 ? -0.324 -11.969 -13.898 1 98.44 106 ILE A O 1
ATOM 817 N N . SER A 1 107 ? -0.15 -10.797 -15.82 1 97.38 107 SER A N 1
ATOM 818 C CA . SER A 1 107 ? -1.46 -11.219 -16.297 1 97.38 107 SER A CA 1
ATOM 819 C C . SER A 1 107 ? -1.527 -12.734 -16.453 1 97.38 107 SER A C 1
ATOM 821 O O . SER A 1 107 ? -2.598 -13.328 -16.312 1 97.38 107 SER A O 1
ATOM 823 N N . LYS A 1 108 ? -0.437 -13.367 -16.688 1 97.19 108 LYS A N 1
ATOM 824 C CA . LYS A 1 108 ? -0.39 -14.82 -16.828 1 97.19 108 LYS A CA 1
ATOM 825 C C . LYS A 1 108 ? -0.915 -15.508 -15.57 1 97.19 108 LYS A C 1
ATOM 827 O O . LYS A 1 108 ? -1.545 -16.562 -15.656 1 97.19 108 LYS A O 1
ATOM 832 N N . VAL A 1 109 ? -0.694 -14.867 -14.445 1 97.38 109 VAL A N 1
ATOM 833 C CA . VAL A 1 109 ? -1.043 -15.539 -13.195 1 97.38 109 VAL A CA 1
ATOM 834 C C . VAL A 1 109 ? -2.307 -14.914 -12.609 1 97.38 109 VAL A C 1
ATOM 836 O O . VAL A 1 109 ? -2.867 -15.422 -11.641 1 97.38 109 VAL A O 1
ATOM 839 N N . THR A 1 110 ? -2.812 -13.805 -13.258 1 97.81 110 THR A N 1
ATOM 840 C CA . THR A 1 110 ? -3.924 -13.102 -12.625 1 97.81 110 THR A CA 1
ATOM 841 C C . THR A 1 110 ? -5.102 -12.977 -13.594 1 97.81 110 THR A C 1
ATOM 843 O O . THR A 1 110 ? -6.141 -12.414 -13.242 1 97.81 110 THR A O 1
ATOM 846 N N . LYS A 1 111 ? -5.012 -13.391 -14.797 1 96.31 111 LYS A N 1
ATOM 847 C CA . LYS A 1 111 ? -5.969 -13.148 -15.867 1 96.31 111 LYS A CA 1
ATOM 848 C C . LYS A 1 111 ? -7.363 -13.633 -15.477 1 96.31 111 LYS A C 1
ATOM 850 O O . LYS A 1 111 ? -8.367 -13.086 -15.945 1 96.31 111 LYS A O 1
ATOM 855 N N . ASN A 1 112 ? -7.445 -14.594 -14.586 1 96.62 112 ASN A N 1
ATOM 856 C CA . ASN A 1 112 ? -8.75 -15.148 -14.258 1 96.62 112 ASN A CA 1
ATOM 857 C C . ASN A 1 112 ? -9.32 -14.523 -12.992 1 96.62 112 ASN A C 1
ATOM 859 O O . ASN A 1 112 ? -10.406 -14.891 -12.539 1 96.62 112 ASN A O 1
ATOM 863 N N . LEU A 1 113 ? -8.609 -13.602 -12.461 1 97.94 113 LEU A N 1
ATOM 864 C CA . LEU A 1 113 ? -9.062 -12.977 -11.227 1 97.94 113 LEU A CA 1
ATOM 865 C C . LEU A 1 113 ? -9.914 -11.75 -11.516 1 97.94 113 LEU A C 1
ATOM 867 O O . LEU A 1 113 ? -9.734 -11.094 -12.547 1 97.94 113 LEU A O 1
ATOM 871 N N . LYS A 1 114 ? -10.766 -11.484 -10.625 1 97.25 114 LYS A N 1
ATOM 872 C CA . LYS A 1 114 ? -11.648 -10.328 -10.742 1 97.25 114 LYS A CA 1
ATOM 873 C C . LYS A 1 114 ? -11.125 -9.156 -9.914 1 97.25 114 LYS A C 1
ATOM 875 O O . LYS A 1 114 ? -10.438 -9.359 -8.914 1 97.25 114 LYS A O 1
ATOM 880 N N . LEU A 1 115 ? -11.43 -8.008 -10.383 1 95.88 115 LEU A N 1
ATOM 881 C CA . LEU A 1 115 ? -11.102 -6.805 -9.633 1 95.88 115 LEU A CA 1
ATOM 882 C C . LEU A 1 115 ? -11.812 -6.789 -8.281 1 95.88 115 LEU A C 1
ATOM 884 O O . LEU A 1 115 ? -12.914 -7.324 -8.156 1 95.88 115 LEU A O 1
ATOM 888 N N . LEU A 1 116 ? -11.172 -6.254 -7.336 1 94.62 116 LEU A N 1
ATOM 889 C CA . LEU A 1 116 ? -11.789 -6.09 -6.027 1 94.62 116 LEU A CA 1
ATOM 890 C C . LEU A 1 116 ? -12.758 -4.91 -6.027 1 94.62 116 LEU A C 1
ATOM 892 O O . LEU A 1 116 ? -12.438 -3.838 -6.543 1 94.62 116 LEU A O 1
ATOM 896 N N . MET B 1 1 ? 8.047 2.891 19.234 1 95.44 1 MET B N 1
ATOM 897 C CA . MET B 1 1 ? 7.594 2.09 18.109 1 95.44 1 MET B CA 1
ATOM 898 C C . MET B 1 1 ? 7.402 2.957 16.859 1 95.44 1 MET B C 1
ATOM 900 O O . MET B 1 1 ? 7.355 4.184 16.969 1 95.44 1 MET B O 1
ATOM 904 N N . TYR B 1 2 ? 7.582 2.441 15.758 1 98.5 2 TYR B N 1
ATOM 905 C CA . TYR B 1 2 ? 7.457 3.17 14.5 1 98.5 2 TYR B CA 1
ATOM 906 C C . TYR B 1 2 ? 6.223 2.723 13.727 1 98.5 2 TYR B C 1
ATOM 908 O O . TYR B 1 2 ? 5.801 1.567 13.836 1 98.5 2 TYR B O 1
ATOM 916 N N . GLU B 1 3 ? 5.652 3.678 13.008 1 98.62 3 GLU B N 1
ATOM 917 C CA . GLU B 1 3 ? 4.465 3.324 12.234 1 98.62 3 GLU B CA 1
ATOM 918 C C . GLU B 1 3 ? 4.363 4.164 10.961 1 98.62 3 GLU B C 1
ATOM 920 O O . GLU B 1 3 ? 5.098 5.141 10.797 1 98.62 3 GLU B O 1
ATOM 925 N N . GLN B 1 4 ? 3.631 3.748 10.055 1 98.81 4 GLN B N 1
ATOM 926 C CA . GLN B 1 4 ? 3.17 4.508 8.898 1 98.81 4 GLN B CA 1
ATOM 927 C C . GLN B 1 4 ? 1.659 4.723 8.953 1 98.81 4 GLN B C 1
ATOM 929 O O . GLN B 1 4 ? 0.911 3.822 9.336 1 98.81 4 GLN B O 1
ATOM 934 N N . ALA B 1 5 ? 1.206 5.895 8.656 1 98.88 5 ALA B N 1
ATOM 935 C CA . ALA B 1 5 ? -0.221 6.199 8.594 1 98.88 5 ALA B CA 1
ATOM 936 C C . ALA B 1 5 ? -0.64 6.555 7.168 1 98.88 5 ALA B C 1
ATOM 938 O O . ALA B 1 5 ? 0.079 7.266 6.461 1 98.88 5 ALA B O 1
ATOM 939 N N . ILE B 1 6 ? -1.732 6.02 6.73 1 98.88 6 ILE B N 1
ATOM 940 C CA . ILE B 1 6 ? -2.338 6.348 5.445 1 98.88 6 ILE B CA 1
ATOM 941 C C . ILE B 1 6 ? -3.688 7.027 5.672 1 98.88 6 ILE B C 1
ATOM 943 O O . ILE B 1 6 ? -4.586 6.449 6.285 1 98.88 6 ILE B O 1
ATOM 947 N N . VAL B 1 7 ? -3.838 8.219 5.238 1 98.88 7 VAL B N 1
ATOM 948 C CA . VAL B 1 7 ? -5.07 8.984 5.391 1 98.88 7 VAL B CA 1
ATOM 949 C C . VAL B 1 7 ? -5.832 9.008 4.066 1 98.88 7 VAL B C 1
ATOM 951 O O . VAL B 1 7 ? -5.312 9.492 3.057 1 98.88 7 VAL B O 1
ATOM 954 N N . ILE B 1 8 ? -7.035 8.578 4.082 1 98.62 8 ILE B N 1
ATOM 955 C CA . ILE B 1 8 ? -7.809 8.375 2.861 1 98.62 8 ILE B CA 1
ATOM 956 C C . ILE B 1 8 ? -9.039 9.273 2.875 1 98.62 8 ILE B C 1
ATOM 958 O O . ILE B 1 8 ? -9.703 9.414 3.904 1 98.62 8 ILE B O 1
ATOM 962 N N . ARG B 1 9 ? -9.336 9.859 1.755 1 97.81 9 ARG B N 1
ATOM 963 C CA . ARG B 1 9 ? -10.586 10.594 1.592 1 97.81 9 ARG B CA 1
ATOM 964 C C . ARG B 1 9 ? -11.773 9.641 1.504 1 97.81 9 ARG B C 1
ATOM 966 O O . ARG B 1 9 ? -11.953 8.953 0.494 1 97.81 9 ARG B O 1
ATOM 973 N N . ASN B 1 10 ? -12.555 9.688 2.484 1 96.88 10 ASN B N 1
ATOM 974 C CA . ASN B 1 10 ? -13.695 8.781 2.607 1 96.88 10 ASN B CA 1
ATOM 975 C C . ASN B 1 10 ? -14.906 9.312 1.844 1 96.88 10 ASN B C 1
ATOM 977 O O . ASN B 1 10 ? -15.766 8.531 1.426 1 96.88 10 ASN B O 1
ATOM 981 N N . ASP B 1 11 ? -15.016 10.562 1.619 1 96.25 11 ASP B N 1
ATOM 982 C CA . ASP B 1 11 ? -16.156 11.188 0.968 1 96.25 11 ASP B CA 1
ATOM 983 C C . ASP B 1 11 ? -16.203 10.836 -0.518 1 96.25 11 ASP B C 1
ATOM 985 O O . ASP B 1 11 ? -17.25 10.969 -1.16 1 96.25 11 ASP B O 1
ATOM 989 N N . LEU B 1 12 ? -15.094 10.383 -1.077 1 95.31 12 LEU B N 1
ATOM 990 C CA . LEU B 1 12 ? -15.039 10.047 -2.496 1 95.31 12 LEU B CA 1
ATOM 991 C C . LEU B 1 12 ? -15.75 8.727 -2.77 1 95.31 12 LEU B C 1
ATOM 993 O O . LEU B 1 12 ? -16.031 8.398 -3.922 1 95.31 12 LEU B O 1
ATOM 997 N N . LYS B 1 13 ? -16.016 7.941 -1.758 1 92.94 13 LYS B N 1
ATOM 998 C CA . LYS B 1 13 ? -16.75 6.684 -1.842 1 92.94 13 LYS B CA 1
ATOM 999 C C . LYS B 1 13 ? -16.109 5.738 -2.857 1 92.94 13 LYS B C 1
ATOM 1001 O O . LYS B 1 13 ? -16.797 5.164 -3.697 1 92.94 13 LYS B O 1
ATOM 1006 N N . MET B 1 14 ? -14.812 5.699 -2.725 1 92.81 14 MET B N 1
ATOM 1007 C CA . MET B 1 14 ? -14.086 4.789 -3.604 1 92.81 14 MET B CA 1
ATOM 1008 C C . MET B 1 14 ? -14.414 3.338 -3.277 1 92.81 14 MET B C 1
ATOM 1010 O O . MET B 1 14 ? -14.57 2.98 -2.109 1 92.81 14 MET B O 1
ATOM 1014 N N . GLY B 1 15 ? -14.508 2.584 -4.309 1 92.19 15 GLY B N 1
ATOM 1015 C CA . GLY B 1 15 ? -14.617 1.154 -4.066 1 92.19 15 GLY B CA 1
ATOM 1016 C C . GLY B 1 15 ? -13.414 0.575 -3.346 1 92.19 15 GLY B C 1
ATOM 1017 O O . GLY B 1 15 ? -12.359 1.21 -3.279 1 92.19 15 GLY B O 1
ATOM 1018 N N . LYS B 1 16 ? -13.492 -0.585 -2.867 1 94 16 LYS B N 1
ATOM 1019 C CA . LYS B 1 16 ? -12.445 -1.208 -2.062 1 94 16 LYS B CA 1
ATOM 1020 C C . LYS B 1 16 ? -11.141 -1.321 -2.846 1 94 16 LYS B C 1
ATOM 1022 O O . LYS B 1 16 ? -10.062 -1.007 -2.326 1 94 16 LYS B O 1
ATOM 1027 N N . GLY B 1 17 ? -11.242 -1.742 -4.09 1 94.56 17 GLY B N 1
ATOM 1028 C CA . GLY B 1 17 ? -10.055 -1.906 -4.91 1 94.56 17 GLY B CA 1
ATOM 1029 C C . GLY B 1 17 ? -9.328 -0.603 -5.172 1 94.56 17 GLY B C 1
ATOM 1030 O O . GLY B 1 17 ? -8.109 -0.524 -5.012 1 94.56 17 GLY B O 1
ATOM 1031 N N . LYS B 1 18 ? -10.055 0.352 -5.582 1 93.69 18 LYS B N 1
ATOM 1032 C CA . LYS B 1 18 ? -9.469 1.659 -5.871 1 93.69 18 LYS B CA 1
ATOM 1033 C C . LYS B 1 18 ? -8.891 2.293 -4.609 1 93.69 18 LYS B C 1
ATOM 1035 O O . LYS B 1 18 ? -7.809 2.877 -4.645 1 93.69 18 LYS B O 1
ATOM 1040 N N . MET B 1 19 ? -9.602 2.18 -3.52 1 95.94 19 MET B N 1
ATOM 1041 C CA . MET B 1 19 ? -9.109 2.701 -2.246 1 95.94 19 MET B CA 1
ATOM 1042 C C . MET B 1 19 ? -7.793 2.043 -1.855 1 95.94 19 MET B C 1
ATOM 1044 O O . MET B 1 19 ? -6.848 2.725 -1.46 1 95.94 19 MET B O 1
ATOM 1048 N N . ALA B 1 20 ? -7.773 0.755 -2.016 1 97.44 20 ALA B N 1
ATOM 1049 C CA . ALA B 1 20 ? -6.559 0.011 -1.698 1 97.44 20 ALA B CA 1
ATOM 1050 C C . ALA B 1 20 ? -5.406 0.429 -2.605 1 97.44 20 ALA B C 1
ATOM 1052 O O . ALA B 1 20 ? -4.273 0.595 -2.145 1 97.44 20 ALA B O 1
ATOM 1053 N N . ALA B 1 21 ? -5.672 0.602 -3.854 1 97.25 21 ALA B N 1
ATOM 1054 C CA . ALA B 1 21 ? -4.641 1.022 -4.797 1 97.25 21 ALA B CA 1
ATOM 1055 C C . ALA B 1 21 ? -4.066 2.383 -4.414 1 97.25 21 ALA B C 1
ATOM 1057 O O . ALA B 1 21 ? -2.848 2.576 -4.426 1 97.25 21 ALA B O 1
ATOM 1058 N N . GLN B 1 22 ? -4.938 3.305 -4.082 1 97.56 22 GLN B N 1
ATOM 1059 C CA . GLN B 1 22 ? -4.488 4.637 -3.684 1 97.56 22 GLN B CA 1
ATOM 1060 C C . GLN B 1 22 ? -3.713 4.582 -2.371 1 97.56 22 GLN B C 1
ATOM 1062 O O . GLN B 1 22 ? -2.723 5.297 -2.201 1 97.56 22 GLN B O 1
ATOM 1067 N N . ALA B 1 23 ? -4.176 3.754 -1.45 1 98.56 23 ALA B N 1
ATOM 1068 C CA . ALA B 1 23 ? -3.441 3.561 -0.202 1 98.56 23 ALA B CA 1
ATOM 1069 C C . ALA B 1 23 ? -2.033 3.037 -0.468 1 98.56 23 ALA B C 1
ATOM 1071 O O . ALA B 1 23 ? -1.067 3.496 0.145 1 98.56 23 ALA B O 1
ATOM 1072 N N . CYS B 1 24 ? -1.936 2.088 -1.375 1 98.81 24 CYS B N 1
ATOM 1073 C CA . CYS B 1 24 ? -0.638 1.52 -1.722 1 98.81 24 CYS B CA 1
ATOM 1074 C C . CYS B 1 24 ? 0.275 2.576 -2.33 1 98.81 24 CYS B C 1
ATOM 1076 O O . CYS B 1 24 ? 1.467 2.627 -2.02 1 98.81 24 CYS B O 1
ATOM 1078 N N . HIS B 1 25 ? -0.248 3.393 -3.201 1 98.56 25 HIS B N 1
ATOM 1079 C CA . HIS B 1 25 ? 0.537 4.492 -3.75 1 98.56 25 HIS B CA 1
ATOM 1080 C C . HIS B 1 25 ? 1.082 5.387 -2.643 1 98.56 25 HIS B C 1
ATOM 1082 O O . HIS B 1 25 ? 2.279 5.684 -2.611 1 98.56 25 HIS B O 1
ATOM 1088 N N . ALA B 1 26 ? 0.168 5.785 -1.736 1 98.75 26 ALA B N 1
ATOM 1089 C CA . ALA B 1 26 ? 0.548 6.66 -0.633 1 98.75 26 ALA B CA 1
ATOM 1090 C C . ALA B 1 26 ? 1.62 6.012 0.239 1 98.75 26 ALA B C 1
ATOM 1092 O O . ALA B 1 26 ? 2.594 6.664 0.624 1 98.75 26 ALA B O 1
ATOM 1093 N N . SER B 1 27 ? 1.413 4.742 0.471 1 98.88 27 SER B N 1
ATOM 1094 C CA . SER B 1 27 ? 2.314 3.998 1.345 1 98.88 27 SER B CA 1
ATOM 1095 C C . SER B 1 27 ? 3.717 3.92 0.753 1 98.88 27 SER B C 1
ATOM 1097 O O . SER B 1 27 ? 4.699 4.246 1.425 1 98.88 27 SER B O 1
ATOM 1099 N N . ILE B 1 28 ? 3.83 3.535 -0.491 1 98.81 28 ILE B N 1
ATOM 1100 C CA . ILE B 1 28 ? 5.133 3.367 -1.127 1 98.81 28 ILE B CA 1
ATOM 1101 C C . ILE B 1 28 ? 5.824 4.723 -1.247 1 98.81 28 ILE B C 1
ATOM 1103 O O . ILE B 1 28 ? 7.008 4.855 -0.923 1 98.81 28 ILE B O 1
ATOM 1107 N N . GLN B 1 29 ? 5.105 5.742 -1.664 1 98.62 29 GLN B N 1
ATOM 1108 C CA . GLN B 1 29 ? 5.727 7.047 -1.876 1 98.62 29 GLN B CA 1
ATOM 1109 C C . GLN B 1 29 ? 6.188 7.656 -0.556 1 98.62 29 GLN B C 1
ATOM 1111 O O . GLN B 1 29 ? 7.23 8.312 -0.497 1 98.62 29 GLN B O 1
ATOM 1116 N N . ALA B 1 30 ? 5.395 7.461 0.503 1 98.88 30 ALA B N 1
ATOM 1117 C CA . ALA B 1 30 ? 5.812 7.938 1.818 1 98.88 30 ALA B CA 1
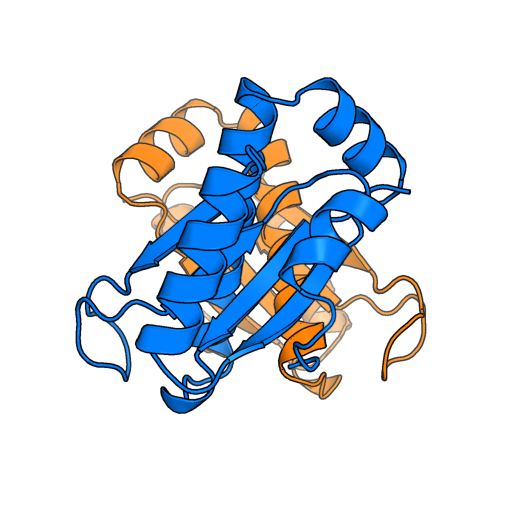ATOM 1118 C C . ALA B 1 30 ? 7.043 7.188 2.312 1 98.88 30 ALA B C 1
ATOM 1120 O O . ALA B 1 30 ? 7.949 7.781 2.9 1 98.88 30 ALA B O 1
ATOM 1121 N N . TYR B 1 31 ? 7.027 5.906 2.053 1 98.88 31 TYR B N 1
ATOM 1122 C CA . TYR B 1 31 ? 8.172 5.074 2.395 1 98.88 31 TYR B CA 1
ATOM 1123 C C . TYR B 1 31 ? 9.43 5.562 1.683 1 98.88 31 TYR B C 1
ATOM 1125 O O . TYR B 1 31 ? 10.492 5.684 2.299 1 98.88 31 TYR B O 1
ATOM 1133 N N . LEU B 1 32 ? 9.328 5.824 0.454 1 98.75 32 LEU B N 1
ATOM 1134 C CA . LEU B 1 32 ? 10.461 6.293 -0.33 1 98.75 32 LEU B CA 1
ATOM 1135 C C . LEU B 1 32 ? 10.945 7.648 0.17 1 98.75 32 LEU B C 1
ATOM 1137 O O . LEU B 1 32 ? 12.156 7.891 0.249 1 98.75 32 LEU B O 1
ATOM 1141 N N . HIS B 1 33 ? 10.016 8.508 0.461 1 98.88 33 HIS B N 1
ATOM 1142 C CA . HIS B 1 33 ? 10.383 9.797 1.044 1 98.88 33 HIS B CA 1
ATOM 1143 C C . HIS B 1 33 ? 11.102 9.609 2.373 1 98.88 33 HIS B C 1
ATOM 1145 O O . HIS B 1 33 ? 12.117 10.258 2.627 1 98.88 33 HIS B O 1
ATOM 1151 N N . ALA B 1 34 ? 10.625 8.703 3.193 1 98.88 34 ALA B N 1
ATOM 1152 C CA . ALA B 1 34 ? 11.219 8.43 4.496 1 98.88 34 ALA B CA 1
ATOM 1153 C C . ALA B 1 34 ? 12.633 7.887 4.348 1 98.88 34 ALA B C 1
ATOM 1155 O O . ALA B 1 34 ? 13.516 8.195 5.16 1 98.88 34 ALA B O 1
ATOM 1156 N N . GLN B 1 35 ? 12.828 7.062 3.35 1 98.69 35 GLN B N 1
ATOM 1157 C CA . GLN B 1 35 ? 14.156 6.523 3.098 1 98.69 35 GLN B CA 1
ATOM 1158 C C . GLN B 1 35 ? 15.18 7.645 2.906 1 98.69 35 GLN B C 1
ATOM 1160 O O . GLN B 1 35 ? 16.344 7.508 3.293 1 98.69 35 GLN B O 1
ATOM 1165 N N . LYS B 1 36 ? 14.688 8.711 2.375 1 98.5 36 LYS B N 1
ATOM 1166 C CA . LYS B 1 36 ? 15.57 9.828 2.076 1 98.5 36 LYS B CA 1
ATOM 1167 C C . LYS B 1 36 ? 15.82 10.68 3.316 1 98.5 36 LYS B C 1
ATOM 1169 O O . LYS B 1 36 ? 16.953 11.062 3.596 1 98.5 36 LYS B O 1
ATOM 1174 N N . ILE B 1 37 ? 14.844 10.891 4.109 1 98.38 37 ILE B N 1
ATOM 1175 C CA . ILE B 1 37 ? 14.992 11.953 5.098 1 98.38 37 ILE B CA 1
ATOM 1176 C C . ILE B 1 37 ? 15.031 11.352 6.5 1 98.38 37 ILE B C 1
ATOM 1178 O O . ILE B 1 37 ? 15.43 12.008 7.461 1 98.38 37 ILE B O 1
ATOM 1182 N N . SER B 1 38 ? 14.609 10.125 6.668 1 98.19 38 SER B N 1
ATOM 1183 C CA . SER B 1 38 ? 14.586 9.453 7.961 1 98.19 38 SER B CA 1
ATOM 1184 C C . SER B 1 38 ? 14.914 7.973 7.82 1 98.19 38 SER B C 1
ATOM 1186 O O . SER B 1 38 ? 14.141 7.113 8.25 1 98.19 38 SER B O 1
ATOM 1188 N N . PRO B 1 39 ? 16.125 7.668 7.348 1 98.44 39 PRO B N 1
ATOM 1189 C CA . PRO B 1 39 ? 16.438 6.273 7.039 1 98.44 39 PRO B CA 1
ATOM 1190 C C . PRO B 1 39 ? 16.469 5.383 8.273 1 98.44 39 PRO B C 1
ATOM 1192 O O . PRO B 1 39 ? 16.141 4.195 8.195 1 98.44 39 PRO B O 1
ATOM 1195 N N . SER B 1 40 ? 16.844 5.879 9.398 1 98.56 40 SER B N 1
ATOM 1196 C CA . SER B 1 40 ? 16.844 5.09 10.625 1 98.56 40 SER B CA 1
ATOM 1197 C C . SER B 1 40 ? 15.438 4.68 11.023 1 98.56 40 SER B C 1
ATOM 1199 O O . SER B 1 40 ? 15.211 3.543 11.445 1 98.56 40 SER B O 1
ATOM 1201 N N . ALA B 1 41 ? 14.5 5.586 10.875 1 98.69 41 ALA B N 1
ATOM 1202 C CA . ALA B 1 41 ? 13.109 5.281 11.172 1 98.69 41 ALA B CA 1
ATOM 1203 C C . ALA B 1 41 ? 12.586 4.156 10.281 1 98.69 41 ALA B C 1
ATOM 1205 O O . ALA B 1 41 ? 11.859 3.277 10.742 1 98.69 41 ALA B O 1
ATOM 1206 N N . VAL B 1 42 ? 12.992 4.215 9.023 1 98.75 42 VAL B N 1
ATOM 1207 C CA . VAL B 1 42 ? 12.594 3.172 8.086 1 98.75 42 VAL B CA 1
ATOM 1208 C C . VAL B 1 42 ? 13.141 1.823 8.555 1 98.75 42 VAL B C 1
ATOM 1210 O O . VAL B 1 42 ? 12.422 0.823 8.562 1 98.75 42 VAL B O 1
ATOM 1213 N N . MET B 1 43 ? 14.375 1.851 8.938 1 98.5 43 MET B N 1
ATOM 1214 C CA . MET B 1 43 ? 15.016 0.621 9.391 1 98.5 43 MET B CA 1
ATOM 1215 C C . MET B 1 43 ? 14.297 0.043 10.602 1 98.5 43 MET B C 1
ATOM 1217 O O . MET B 1 43 ? 13.984 -1.149 10.641 1 98.5 43 MET B O 1
ATOM 1221 N N . TYR B 1 44 ? 14.062 0.84 11.547 1 98.5 44 TYR B N 1
ATOM 1222 C CA . TYR B 1 44 ? 13.398 0.375 12.758 1 98.5 44 TYR B CA 1
ATOM 1223 C C . TYR B 1 44 ? 11.977 -0.078 12.453 1 98.5 44 TYR B C 1
ATOM 1225 O O . TYR B 1 44 ? 11.523 -1.109 12.953 1 98.5 44 TYR B O 1
ATOM 1233 N N . TRP B 1 45 ? 11.305 0.68 11.648 1 98.56 45 TRP B N 1
ATOM 1234 C CA . TRP B 1 45 ? 9.945 0.347 11.242 1 98.56 45 TRP B CA 1
ATOM 1235 C C . TRP B 1 45 ? 9.898 -1.014 10.555 1 98.56 45 TRP B C 1
ATOM 1237 O O . TRP B 1 45 ? 9.023 -1.836 10.852 1 98.56 45 TRP B O 1
ATOM 1247 N N . MET B 1 46 ? 10.82 -1.236 9.672 1 97.69 46 MET B N 1
ATOM 1248 C CA . MET B 1 46 ? 10.906 -2.518 8.977 1 97.69 46 MET B CA 1
ATOM 1249 C C . MET B 1 46 ? 11.156 -3.654 9.961 1 97.69 46 MET B C 1
ATOM 1251 O O . MET B 1 46 ? 10.531 -4.715 9.859 1 97.69 46 MET B O 1
ATOM 1255 N N . ASN B 1 47 ? 11.945 -3.393 10.953 1 97.31 47 ASN B N 1
ATOM 1256 C CA . ASN B 1 47 ? 12.32 -4.41 11.922 1 97.31 47 ASN B CA 1
ATOM 1257 C C . ASN B 1 47 ? 11.203 -4.68 12.922 1 97.31 47 ASN B C 1
ATOM 1259 O O . ASN B 1 47 ? 11.188 -5.719 13.586 1 97.31 47 ASN B O 1
ATOM 1263 N N . GLU B 1 48 ? 10.305 -3.705 13 1 96.62 48 GLU B N 1
ATOM 1264 C CA . GLU B 1 48 ? 9.25 -3.809 14.008 1 96.62 48 GLU B CA 1
ATOM 1265 C C . GLU B 1 48 ? 7.965 -4.371 13.406 1 96.62 48 GLU B C 1
ATOM 1267 O O . GLU B 1 48 ? 6.934 -4.434 14.078 1 96.62 48 GLU B O 1
ATOM 1272 N N . GLY B 1 49 ? 8.016 -4.742 12.094 1 94.25 49 GLY B N 1
ATOM 1273 C CA . GLY B 1 49 ? 6.855 -5.391 11.5 1 94.25 49 GLY B CA 1
ATOM 1274 C C . GLY B 1 49 ? 6.043 -4.469 10.617 1 94.25 49 GLY B C 1
ATOM 1275 O O . GLY B 1 49 ? 4.934 -4.816 10.203 1 94.25 49 GLY B O 1
ATOM 1276 N N . GLN B 1 50 ? 6.5 -3.201 10.422 1 97.25 50 GLN B N 1
ATOM 1277 C CA . GLN B 1 50 ? 5.918 -2.262 9.469 1 97.25 50 GLN B CA 1
ATOM 1278 C C . GLN B 1 50 ? 4.484 -1.9 9.859 1 97.25 50 GLN B C 1
ATOM 1280 O O . GLN B 1 50 ? 3.572 -1.992 9.031 1 97.25 50 GLN B O 1
ATOM 1285 N N . LYS B 1 51 ? 4.301 -1.539 11.117 1 96.5 51 LYS B N 1
ATOM 1286 C CA . LYS B 1 51 ? 2.969 -1.174 11.594 1 96.5 51 LYS B CA 1
ATOM 1287 C C . LYS B 1 51 ? 2.354 -0.089 10.711 1 96.5 51 LYS B C 1
ATOM 1289 O O . LYS B 1 51 ? 3 0.919 10.422 1 96.5 51 LYS B O 1
ATOM 1294 N N . LYS B 1 52 ? 1.121 -0.333 10.266 1 97.5 52 LYS B N 1
ATOM 1295 C CA . LYS B 1 52 ? 0.382 0.637 9.461 1 97.5 52 LYS B CA 1
ATOM 1296 C C . LYS B 1 52 ? -1.006 0.888 10.039 1 97.5 52 LYS B C 1
ATOM 1298 O O . LYS B 1 52 ? -1.664 -0.04 10.516 1 97.5 52 LYS B O 1
ATOM 1303 N N . VAL B 1 53 ? -1.421 2.123 9.953 1 97 53 VAL B N 1
ATOM 1304 C CA . VAL B 1 53 ? -2.783 2.496 10.312 1 97 53 VAL B CA 1
ATOM 1305 C C . VAL B 1 53 ? -3.436 3.26 9.164 1 97 53 VAL B C 1
ATOM 1307 O O . VAL B 1 53 ? -2.787 4.074 8.5 1 97 53 VAL B O 1
ATOM 1310 N N . VAL B 1 54 ? -4.676 2.959 8.898 1 98.5 54 VAL B N 1
ATOM 1311 C CA . VAL B 1 54 ? -5.406 3.641 7.836 1 98.5 54 VAL B CA 1
ATOM 1312 C C . VAL B 1 54 ? -6.516 4.5 8.438 1 98.5 54 VAL B C 1
ATOM 1314 O O . VAL B 1 54 ? -7.391 3.99 9.148 1 98.5 54 VAL B O 1
ATOM 1317 N N . LEU B 1 55 ? -6.43 5.77 8.195 1 98.81 55 LEU B N 1
ATOM 1318 C CA . LEU B 1 55 ? -7.324 6.777 8.75 1 98.81 55 LEU B CA 1
ATOM 1319 C C . LEU B 1 55 ? -8.156 7.434 7.656 1 98.81 55 LEU B C 1
ATOM 1321 O O . LEU B 1 55 ? -7.895 7.238 6.469 1 98.81 55 LEU B O 1
ATOM 1325 N N . LYS B 1 56 ? -9.234 8.164 8.078 1 98.69 56 LYS B N 1
ATOM 1326 C CA . LYS B 1 56 ? -10.094 8.773 7.07 1 98.69 56 LYS B CA 1
ATOM 1327 C C . LYS B 1 56 ? -10.281 10.266 7.332 1 98.69 56 LYS B C 1
ATOM 1329 O O . LYS B 1 56 ? -10.219 10.711 8.477 1 98.69 56 LYS B O 1
ATOM 1334 N N . VAL B 1 57 ? -10.398 10.992 6.324 1 98.56 57 VAL B N 1
ATOM 1335 C CA . VAL B 1 57 ? -10.938 12.344 6.301 1 98.56 57 VAL B CA 1
ATOM 1336 C C . VAL B 1 57 ? -12.133 12.414 5.348 1 98.56 57 VAL B C 1
ATOM 1338 O O . VAL B 1 57 ? -12.367 11.484 4.57 1 98.56 57 VAL B O 1
ATOM 1341 N N . ASN B 1 58 ? -12.891 13.531 5.418 1 97.81 58 ASN B N 1
ATOM 1342 C CA . ASN B 1 58 ? -14.125 13.547 4.645 1 97.81 58 ASN B CA 1
ATOM 1343 C C . ASN B 1 58 ? -14.18 14.742 3.701 1 97.81 58 ASN B C 1
ATOM 1345 O O . ASN B 1 58 ? -15.266 15.18 3.309 1 97.81 58 ASN B O 1
ATOM 1349 N N . SER B 1 59 ? -13.008 15.32 3.424 1 97.56 59 SER B N 1
ATOM 1350 C CA . SER B 1 59 ? -12.945 16.391 2.439 1 97.56 59 SER B CA 1
ATOM 1351 C C . SER B 1 59 ? -11.516 16.609 1.944 1 97.56 59 SER B C 1
ATOM 1353 O O . SER B 1 59 ? -10.555 16.219 2.613 1 97.56 59 SER B O 1
ATOM 1355 N N . GLU B 1 60 ? -11.445 17.203 0.755 1 97.25 60 GLU B N 1
ATOM 1356 C CA . GLU B 1 60 ? -10.141 17.562 0.211 1 97.25 60 GLU B CA 1
ATOM 1357 C C . GLU B 1 60 ? -9.43 18.578 1.11 1 97.25 60 GLU B C 1
ATOM 1359 O O . GLU B 1 60 ? -8.219 18.484 1.31 1 97.25 60 GLU B O 1
ATOM 1364 N N . LYS B 1 61 ? -10.18 19.516 1.64 1 98 61 LYS B N 1
ATOM 1365 C CA . LYS B 1 61 ? -9.625 20.531 2.539 1 98 61 LYS B CA 1
ATOM 1366 C C . LYS B 1 61 ? -8.953 19.875 3.746 1 98 61 LYS B C 1
ATOM 1368 O O . LYS B 1 61 ? -7.824 20.219 4.094 1 98 61 LYS B O 1
ATOM 1373 N N . GLU B 1 62 ? -9.641 18.891 4.355 1 98.38 62 GLU B N 1
ATOM 1374 C CA . GLU B 1 62 ? -9.086 18.188 5.508 1 98.38 62 GLU B CA 1
ATOM 1375 C C . GLU B 1 62 ? -7.809 17.438 5.133 1 98.38 62 GLU B C 1
ATOM 1377 O O . GLU B 1 62 ? -6.84 17.422 5.895 1 98.38 62 GLU B O 1
ATOM 1382 N N . LEU B 1 63 ? -7.852 16.812 3.98 1 98.56 63 LEU B N 1
ATOM 1383 C CA . LEU B 1 63 ? -6.684 16.078 3.512 1 98.56 63 LEU B CA 1
ATOM 1384 C C . LEU B 1 63 ? -5.48 17 3.352 1 98.56 63 LEU B C 1
ATOM 1386 O O . LEU B 1 63 ? -4.379 16.672 3.793 1 98.56 63 LEU B O 1
ATOM 1390 N N . LEU B 1 64 ? -5.699 18.156 2.787 1 98.38 64 LEU B N 1
ATOM 1391 C CA . LEU B 1 64 ? -4.633 19.125 2.533 1 98.38 64 LEU B CA 1
ATOM 1392 C C . LEU B 1 64 ? -4.117 19.719 3.84 1 98.38 64 LEU B C 1
ATOM 1394 O O . LEU B 1 64 ? -2.932 20.031 3.961 1 98.38 64 LEU B O 1
ATOM 1398 N N . GLU B 1 65 ? -4.996 19.875 4.793 1 98.44 65 GLU B N 1
ATOM 1399 C CA . GLU B 1 65 ? -4.574 20.344 6.109 1 98.44 65 GLU B CA 1
ATOM 1400 C C . GLU B 1 65 ? -3.627 19.344 6.773 1 98.44 65 GLU B C 1
ATOM 1402 O O . GLU B 1 65 ? -2.611 19.734 7.352 1 98.44 65 GLU B O 1
ATOM 1407 N N . ILE B 1 66 ? -3.971 18.094 6.637 1 98.62 66 ILE B N 1
ATOM 1408 C CA . ILE B 1 66 ? -3.102 17.062 7.184 1 98.62 66 ILE B CA 1
ATOM 1409 C C . ILE B 1 66 ? -1.745 17.109 6.484 1 98.62 66 ILE B C 1
ATOM 1411 O O . ILE B 1 66 ? -0.701 17.094 7.141 1 98.62 66 ILE B O 1
ATOM 1415 N N . PHE B 1 67 ? -1.813 17.172 5.164 1 98.75 67 PHE B N 1
ATOM 1416 C CA . PHE B 1 67 ? -0.583 17.203 4.379 1 98.75 67 PHE B CA 1
ATOM 1417 C C . PHE B 1 67 ? 0.278 18.406 4.777 1 98.75 67 PHE B C 1
ATOM 1419 O O . PHE B 1 67 ? 1.492 18.266 4.941 1 98.75 67 PHE B O 1
ATOM 1426 N N . ARG B 1 68 ? -0.319 19.516 4.961 1 98.25 68 ARG B N 1
ATOM 1427 C CA . ARG B 1 68 ? 0.377 20.734 5.383 1 98.25 68 ARG B CA 1
ATOM 1428 C C . ARG B 1 68 ? 1.022 20.547 6.75 1 98.25 68 ARG B C 1
ATOM 1430 O O . ARG B 1 68 ? 2.201 20.859 6.934 1 98.25 68 ARG B O 1
ATOM 1437 N N . ASP B 1 69 ? 0.251 20.031 7.676 1 98.19 69 ASP B N 1
ATOM 1438 C CA . ASP B 1 69 ? 0.749 19.844 9.039 1 98.19 69 ASP B CA 1
ATOM 1439 C C . ASP B 1 69 ? 1.923 18.875 9.062 1 98.19 69 ASP B C 1
ATOM 1441 O O . ASP B 1 69 ? 2.914 19.109 9.758 1 98.19 69 ASP B O 1
ATOM 1445 N N . VAL B 1 70 ? 1.84 17.812 8.273 1 98.62 70 VAL B N 1
ATOM 1446 C CA . VAL B 1 70 ? 2.889 16.797 8.195 1 98.62 70 VAL B CA 1
ATOM 1447 C C . VAL B 1 70 ? 4.164 17.422 7.637 1 98.62 70 VAL B C 1
ATOM 1449 O O . VAL B 1 70 ? 5.262 17.156 8.125 1 98.62 70 VAL B O 1
ATOM 1452 N N . ASN B 1 71 ? 3.988 18.266 6.668 1 97.94 71 ASN B N 1
ATOM 1453 C CA . ASN B 1 71 ? 5.129 18.938 6.059 1 97.94 71 ASN B CA 1
ATOM 1454 C C . ASN B 1 71 ? 5.773 19.938 7.016 1 97.94 71 ASN B C 1
ATOM 1456 O O . ASN B 1 71 ? 7 20.016 7.098 1 97.94 71 ASN B O 1
ATOM 1460 N N . ILE B 1 72 ? 4.965 20.672 7.719 1 97.75 72 ILE B N 1
ATOM 1461 C CA . ILE B 1 72 ? 5.449 21.641 8.688 1 97.75 72 ILE B CA 1
ATOM 1462 C C . ILE B 1 72 ? 6.277 20.938 9.758 1 97.75 72 ILE B C 1
ATOM 1464 O O . ILE B 1 72 ? 7.316 21.453 10.188 1 97.75 72 ILE B O 1
ATOM 1468 N N . ASP B 1 73 ? 5.844 19.719 10.102 1 97.94 73 ASP B N 1
ATOM 1469 C CA . ASP B 1 73 ? 6.504 18.969 11.172 1 97.94 73 ASP B CA 1
ATOM 1470 C C . ASP B 1 73 ? 7.723 18.219 10.641 1 97.94 73 ASP B C 1
ATOM 1472 O O . ASP B 1 73 ? 8.43 17.562 11.406 1 97.94 73 ASP B O 1
ATOM 1476 N N . GLY B 1 74 ? 7.918 18.266 9.383 1 98.06 74 GLY B N 1
ATOM 1477 C CA . GLY B 1 74 ? 9.102 17.672 8.781 1 98.06 74 GLY B CA 1
ATOM 1478 C C . GLY B 1 74 ? 9.039 16.172 8.695 1 98.06 74 GLY B C 1
ATOM 1479 O O . GLY B 1 74 ? 10.078 15.492 8.68 1 98.06 74 GLY B O 1
ATOM 1480 N N . LEU B 1 75 ? 7.863 15.648 8.719 1 98.75 75 LEU B N 1
ATOM 1481 C CA . LEU B 1 75 ? 7.691 14.195 8.633 1 98.75 75 LEU B CA 1
ATOM 1482 C C . LEU B 1 75 ? 7.684 13.734 7.184 1 98.75 75 LEU B C 1
ATOM 1484 O O . LEU B 1 75 ? 7.215 14.453 6.297 1 98.75 75 LEU B O 1
ATOM 1488 N N . PRO B 1 76 ? 8.211 12.531 6.906 1 98.81 76 PRO B N 1
ATOM 1489 C CA . PRO B 1 76 ? 8.031 11.977 5.559 1 98.81 76 PRO B CA 1
ATOM 1490 C C . PRO B 1 76 ? 6.566 11.844 5.164 1 98.81 76 PRO B C 1
ATOM 1492 O O . PRO B 1 76 ? 5.738 11.422 5.977 1 98.81 76 PRO B O 1
ATOM 1495 N N . CYS B 1 77 ? 6.254 12.188 3.893 1 98.81 77 CYS B N 1
ATOM 1496 C CA . CYS B 1 77 ? 4.855 12.102 3.486 1 98.81 77 CYS B CA 1
ATOM 1497 C C . CYS B 1 77 ? 4.73 12.039 1.97 1 98.81 77 CYS B C 1
ATOM 1499 O O . CYS B 1 77 ? 5.719 12.203 1.254 1 98.81 77 CYS B O 1
ATOM 1501 N N . SER B 1 78 ? 3.547 11.719 1.539 1 98.81 78 SER B N 1
ATOM 1502 C CA . SER B 1 78 ? 3.162 11.711 0.131 1 98.81 78 SER B CA 1
ATOM 1503 C C . SER B 1 78 ? 1.721 12.172 -0.052 1 98.81 78 SER B C 1
ATOM 1505 O O . SER B 1 78 ? 0.897 12.031 0.855 1 98.81 78 SER B O 1
ATOM 1507 N N . LEU B 1 79 ? 1.505 12.797 -1.117 1 98.56 79 LEU B N 1
ATOM 1508 C CA . LEU B 1 79 ? 0.167 13.203 -1.533 1 98.56 79 LEU B CA 1
ATOM 1509 C C . LEU B 1 79 ? -0.214 12.547 -2.855 1 98.56 79 LEU B C 1
ATOM 1511 O O . LEU B 1 79 ? 0.488 12.703 -3.857 1 98.56 79 LEU B O 1
ATOM 1515 N N . ILE B 1 80 ? -1.312 11.836 -2.82 1 97.94 80 ILE B N 1
ATOM 1516 C CA . ILE B 1 80 ? -1.679 11.016 -3.967 1 97.94 80 ILE B CA 1
ATOM 1517 C C . ILE B 1 80 ? -2.855 11.648 -4.703 1 97.94 80 ILE B C 1
ATOM 1519 O O . ILE B 1 80 ? -3.82 12.094 -4.074 1 97.94 80 ILE B O 1
ATOM 1523 N N . ARG B 1 81 ? -2.701 11.633 -5.977 1 94.69 81 ARG B N 1
ATOM 1524 C CA . ARG B 1 81 ? -3.746 12.086 -6.887 1 94.69 81 ARG B CA 1
ATOM 1525 C C . ARG B 1 81 ? -4.191 10.961 -7.816 1 94.69 81 ARG B C 1
ATOM 1527 O O . ARG B 1 81 ? -3.361 10.266 -8.398 1 94.69 81 ARG B O 1
ATOM 1534 N N . ASP B 1 82 ? -5.527 10.852 -7.879 1 89.56 82 ASP B N 1
ATOM 1535 C CA . ASP B 1 82 ? -6.035 9.828 -8.789 1 89.56 82 ASP B CA 1
ATOM 1536 C C . ASP B 1 82 ? -5.789 10.219 -10.242 1 89.56 82 ASP B C 1
ATOM 1538 O O . ASP B 1 82 ? -6.074 11.352 -10.648 1 89.56 82 ASP B O 1
ATOM 1542 N N . ALA B 1 83 ? -5.234 9.414 -11.062 1 75.94 83 ALA B N 1
ATOM 1543 C CA . ALA B 1 83 ? -4.91 9.727 -12.453 1 75.94 83 ALA B CA 1
ATOM 1544 C C . ALA B 1 83 ? -6.113 9.492 -13.359 1 75.94 83 ALA B C 1
ATOM 1546 O O . ALA B 1 83 ? -6.086 9.844 -14.547 1 75.94 83 ALA B O 1
ATOM 1547 N N . GLY B 1 84 ? -7.262 9.328 -12.984 1 65.81 84 GLY B N 1
ATOM 1548 C CA . GLY B 1 84 ? -8.445 9.406 -13.82 1 65.81 84 GLY B CA 1
ATOM 1549 C C . GLY B 1 84 ? -8.953 8.055 -14.281 1 65.81 84 GLY B C 1
ATOM 1550 O O . GLY B 1 84 ? -9.859 7.969 -15.109 1 65.81 84 GLY B O 1
ATOM 1551 N N . LYS B 1 85 ? -8.578 6.949 -13.891 1 58.38 85 LYS B N 1
ATOM 1552 C CA . LYS B 1 85 ? -9.102 5.719 -14.477 1 58.38 85 LYS B CA 1
ATOM 1553 C C . LYS B 1 85 ? -10.234 5.148 -13.633 1 58.38 85 LYS B C 1
ATOM 1555 O O . LYS B 1 85 ? -10.852 4.145 -14 1 58.38 85 LYS B O 1
ATOM 1560 N N . THR B 1 86 ? -10.508 5.875 -12.633 1 57.94 86 THR B N 1
ATOM 1561 C CA . THR B 1 86 ? -11.414 5.246 -11.688 1 57.94 86 THR B CA 1
ATOM 1562 C C . THR B 1 86 ? -12.688 6.074 -11.523 1 57.94 86 THR B C 1
ATOM 1564 O O . THR B 1 86 ? -12.852 7.098 -12.188 1 57.94 86 THR B O 1
ATOM 1567 N N . GLN B 1 87 ? -13.57 5.602 -10.594 1 67.81 87 GLN B N 1
ATOM 1568 C CA . GLN B 1 87 ? -14.93 5.961 -10.234 1 67.81 87 GLN B CA 1
ATOM 1569 C C . GLN B 1 87 ? -15.016 7.418 -9.781 1 67.81 87 GLN B C 1
ATOM 1571 O O . GLN B 1 87 ? -16.109 7.984 -9.688 1 67.81 87 GLN B O 1
ATOM 1576 N N . ILE B 1 88 ? -13.805 8.078 -9.555 1 74.94 88 ILE B N 1
ATOM 1577 C CA . ILE B 1 88 ? -13.812 9.445 -9.047 1 74.94 88 ILE B CA 1
ATOM 1578 C C . ILE B 1 88 ? -13.258 10.391 -10.109 1 74.94 88 ILE B C 1
ATOM 1580 O O . ILE B 1 88 ? -12.672 9.945 -11.102 1 74.94 88 ILE B O 1
ATOM 1584 N N . GLU B 1 89 ? -13.594 11.688 -9.852 1 79.06 89 GLU B N 1
ATOM 1585 C CA . GLU B 1 89 ? -13.117 12.688 -10.805 1 79.06 89 GLU B CA 1
ATOM 1586 C C . GLU B 1 89 ? -11.602 12.625 -10.953 1 79.06 89 GLU B C 1
ATOM 1588 O O . GLU B 1 89 ? -10.875 12.625 -9.961 1 79.06 89 GLU B O 1
ATOM 1593 N N . PRO B 1 90 ? -11.266 12.453 -12.172 1 80.44 90 PRO B N 1
ATOM 1594 C CA . PRO B 1 90 ? -9.82 12.422 -12.406 1 80.44 90 PRO B CA 1
ATOM 1595 C C . PRO B 1 90 ? -9.094 13.617 -11.789 1 80.44 90 PRO B C 1
ATOM 1597 O O . PRO B 1 90 ? -9.617 14.734 -11.805 1 80.44 90 PRO B O 1
ATOM 1600 N N . GLY B 1 91 ? -7.949 13.367 -11.156 1 86.19 91 GLY B N 1
ATOM 1601 C CA . GLY B 1 91 ? -7.148 14.438 -10.586 1 86.19 91 GLY B CA 1
ATOM 1602 C C . GLY B 1 91 ? -7.465 14.711 -9.133 1 86.19 91 GLY B C 1
ATOM 1603 O O . GLY B 1 91 ? -6.812 15.547 -8.492 1 86.19 91 GLY B O 1
ATOM 1604 N N . SER B 1 92 ? -8.453 14.008 -8.609 1 92.19 92 SER B N 1
ATOM 1605 C CA . SER B 1 92 ? -8.812 14.188 -7.203 1 92.19 92 SER B CA 1
ATOM 1606 C C . SER B 1 92 ? -7.695 13.711 -6.281 1 92.19 92 SER B C 1
ATOM 1608 O O . SER B 1 92 ? -7.062 12.688 -6.539 1 92.19 92 SER B O 1
ATOM 1610 N N . LEU B 1 93 ? -7.48 14.562 -5.27 1 97.06 93 LEU B N 1
ATOM 1611 C CA . LEU B 1 93 ? -6.609 14.094 -4.195 1 97.06 93 LEU B CA 1
ATOM 1612 C C . LEU B 1 93 ? -7.297 13.008 -3.375 1 97.06 93 LEU B C 1
ATOM 1614 O O . LEU B 1 93 ? -8.445 13.18 -2.951 1 97.06 93 LEU B O 1
ATOM 1618 N N . THR B 1 94 ? -6.551 11.938 -3.141 1 97.75 94 THR B N 1
ATOM 1619 C CA . THR B 1 94 ? -7.266 10.789 -2.592 1 97.75 94 THR B CA 1
ATOM 1620 C C . THR B 1 94 ? -6.656 10.359 -1.26 1 97.75 94 THR B C 1
ATOM 1622 O O . THR B 1 94 ? -7.352 9.805 -0.404 1 97.75 94 THR B O 1
ATOM 1625 N N . ALA B 1 95 ? -5.344 10.555 -1.112 1 98.69 95 ALA B N 1
ATOM 1626 C CA . ALA B 1 95 ? -4.715 9.984 0.074 1 98.69 95 ALA B CA 1
ATOM 1627 C C . ALA B 1 95 ? -3.428 10.727 0.427 1 98.69 95 ALA B C 1
ATOM 1629 O O . ALA B 1 95 ? -2.799 11.336 -0.442 1 98.69 95 ALA B O 1
ATOM 1630 N N . VAL B 1 96 ? -3.047 10.68 1.683 1 98.88 96 VAL B N 1
ATOM 1631 C CA . VAL B 1 96 ? -1.754 11.117 2.199 1 98.88 96 VAL B CA 1
ATOM 1632 C C . VAL B 1 96 ? -1.082 9.961 2.947 1 98.88 96 VAL B C 1
ATOM 1634 O O . VAL B 1 96 ? -1.709 9.305 3.781 1 98.88 96 VAL B O 1
ATOM 1637 N N . GLY B 1 97 ? 0.096 9.641 2.537 1 98.94 97 GLY B N 1
ATOM 1638 C CA . GLY B 1 97 ? 0.936 8.773 3.344 1 98.94 97 GLY B CA 1
ATOM 1639 C C . GLY B 1 97 ? 1.83 9.531 4.305 1 98.94 97 GLY B C 1
ATOM 1640 O O . GLY B 1 97 ? 2.365 10.586 3.963 1 98.94 97 GLY B O 1
ATOM 1641 N N . ILE B 1 98 ? 1.95 9 5.516 1 98.94 98 ILE B N 1
ATOM 1642 C CA . ILE B 1 98 ? 2.781 9.625 6.539 1 98.94 98 ILE B CA 1
ATOM 1643 C C . ILE B 1 98 ? 3.756 8.602 7.113 1 98.94 98 ILE B C 1
ATOM 1645 O O . ILE B 1 98 ? 3.342 7.551 7.605 1 98.94 98 ILE B O 1
ATOM 1649 N N . GLY B 1 99 ? 5.043 8.945 7.102 1 98.75 99 GLY B N 1
ATOM 1650 C CA . GLY B 1 99 ? 6.047 8.07 7.68 1 98.75 99 GLY B CA 1
ATOM 1651 C C . GLY B 1 99 ? 6.586 7.047 6.695 1 98.75 99 GLY B C 1
ATOM 1652 O O . GLY B 1 99 ? 6.453 7.219 5.48 1 98.75 99 GLY B O 1
ATOM 1653 N N . PRO B 1 100 ? 7.152 6.07 7.309 1 98.81 100 PRO B N 1
ATOM 1654 C CA . PRO B 1 100 ? 7.23 5.652 8.711 1 98.81 100 PRO B CA 1
ATOM 1655 C C . PRO B 1 100 ? 8.039 6.625 9.57 1 98.81 100 PRO B C 1
ATOM 1657 O O . PRO B 1 100 ? 8.938 7.297 9.062 1 98.81 100 PRO B O 1
ATOM 1660 N N . GLU B 1 101 ? 7.672 6.738 10.727 1 98.81 101 GLU B N 1
ATOM 1661 C CA . GLU B 1 101 ? 8.289 7.531 11.781 1 98.81 101 GLU B CA 1
ATOM 1662 C C . GLU B 1 101 ? 7.797 7.094 13.164 1 98.81 101 GLU B C 1
ATOM 1664 O O . GLU B 1 101 ? 6.914 6.246 13.273 1 98.81 101 GLU B O 1
ATOM 1669 N N . LYS B 1 102 ? 8.43 7.672 14.156 1 98.62 102 LYS B N 1
ATOM 1670 C CA . LYS B 1 102 ? 7.996 7.371 15.516 1 98.62 102 LYS B CA 1
ATOM 1671 C C . LYS B 1 102 ? 6.504 7.645 15.688 1 98.62 102 LYS B C 1
ATOM 1673 O O . LYS B 1 102 ? 5.992 8.656 15.203 1 98.62 102 LYS B O 1
ATOM 1678 N N . GLU B 1 103 ? 5.789 6.766 16.375 1 98.19 103 GLU B N 1
ATOM 1679 C CA . GLU B 1 103 ? 4.348 6.828 16.562 1 98.19 103 GLU B CA 1
ATOM 1680 C C . GLU B 1 103 ? 3.93 8.156 17.188 1 98.19 103 GLU B C 1
ATOM 1682 O O . GLU B 1 103 ? 2.902 8.727 16.828 1 98.19 103 GLU B O 1
ATOM 1687 N N . ASP B 1 104 ? 4.691 8.648 18.125 1 97.81 104 ASP B N 1
ATOM 1688 C CA . ASP B 1 104 ? 4.344 9.883 18.812 1 97.81 104 ASP B CA 1
ATOM 1689 C C . ASP B 1 104 ? 4.379 11.078 17.859 1 97.81 104 ASP B C 1
ATOM 1691 O O . ASP B 1 104 ? 3.584 12.008 17.984 1 97.81 104 ASP B O 1
ATOM 1695 N N . LYS B 1 105 ? 5.324 11.07 16.938 1 98.12 105 LYS B N 1
ATOM 1696 C CA . LYS B 1 105 ? 5.398 12.141 15.945 1 98.12 105 LYS B CA 1
ATOM 1697 C C . LYS B 1 105 ? 4.219 12.094 14.984 1 98.12 105 LYS B C 1
ATOM 1699 O O . LYS B 1 105 ? 3.621 13.125 14.672 1 98.12 105 LYS B O 1
ATOM 1704 N N . ILE B 1 106 ? 3.834 10.906 14.555 1 98.44 106 ILE B N 1
ATOM 1705 C CA . ILE B 1 106 ? 2.73 10.727 13.617 1 98.44 106 ILE B CA 1
ATOM 1706 C C . ILE B 1 106 ? 1.41 11.07 14.297 1 98.44 106 ILE B C 1
ATOM 1708 O O . ILE B 1 106 ? 0.557 11.742 13.711 1 98.44 106 ILE B O 1
ATOM 1712 N N . SER B 1 107 ? 1.302 10.648 15.531 1 97.44 107 SER B N 1
ATOM 1713 C CA . SER B 1 107 ? 0.062 10.867 16.281 1 97.44 107 SER B CA 1
ATOM 1714 C C . SER B 1 107 ? -0.221 12.352 16.453 1 97.44 107 SER B C 1
ATOM 1716 O O . SER B 1 107 ? -1.38 12.766 16.547 1 97.44 107 SER B O 1
ATOM 1718 N N . LYS B 1 108 ? 0.77 13.156 16.484 1 97.25 108 LYS B N 1
ATOM 1719 C CA . LYS B 1 108 ? 0.605 14.594 16.625 1 97.25 108 LYS B CA 1
ATOM 1720 C C . LYS B 1 108 ? -0.266 15.172 15.516 1 97.25 108 LYS B C 1
ATOM 1722 O O . LYS B 1 108 ? -1.025 16.109 15.742 1 97.25 108 LYS B O 1
ATOM 1727 N N . VAL B 1 109 ? -0.179 14.547 14.359 1 97.44 109 VAL B N 1
ATOM 1728 C CA . VAL B 1 109 ? -0.877 15.133 13.219 1 97.44 109 VAL B CA 1
ATOM 1729 C C . VAL B 1 109 ? -2.109 14.289 12.883 1 97.44 109 VAL B C 1
ATOM 1731 O O . VAL B 1 109 ? -2.93 14.688 12.047 1 97.44 109 VAL B O 1
ATOM 1734 N N . THR B 1 110 ? -2.287 13.133 13.602 1 97.81 110 THR B N 1
ATOM 1735 C CA . THR B 1 110 ? -3.367 12.234 13.203 1 97.81 110 THR B CA 1
ATOM 1736 C C . THR B 1 110 ? -4.289 11.938 14.383 1 97.81 110 THR B C 1
ATOM 1738 O O . THR B 1 110 ? -5.27 11.203 14.234 1 97.81 110 THR B O 1
ATOM 1741 N N . LYS B 1 111 ? -4.02 12.375 15.547 1 96.38 111 LYS B N 1
ATOM 1742 C CA . LYS B 1 111 ? -4.688 12 16.781 1 96.38 111 LYS B CA 1
ATOM 1743 C C . LYS B 1 111 ? -6.191 12.242 16.688 1 96.38 111 LYS B C 1
ATOM 1745 O O . LYS B 1 111 ? -6.98 11.555 17.344 1 96.38 111 LYS B O 1
ATOM 1750 N N . ASN B 1 112 ? -6.602 13.164 15.859 1 96.62 112 ASN B N 1
ATOM 1751 C CA . ASN B 1 112 ? -8.023 13.492 15.805 1 96.62 112 ASN B CA 1
ATOM 1752 C C . ASN B 1 112 ? -8.727 12.766 14.664 1 96.62 112 ASN B C 1
ATOM 1754 O O . ASN B 1 112 ? -9.922 12.953 14.445 1 96.62 112 ASN B O 1
ATOM 1758 N N . LEU B 1 113 ? -8 11.961 13.992 1 97.94 113 LEU B N 1
ATOM 1759 C CA . LEU B 1 113 ? -8.594 11.25 12.859 1 97.94 113 LEU B CA 1
ATOM 1760 C C . LEU B 1 113 ? -9.156 9.906 13.297 1 97.94 113 LEU B C 1
ATOM 1762 O O . LEU B 1 113 ? -8.664 9.297 14.25 1 97.94 113 LEU B O 1
ATOM 1766 N N . LYS B 1 114 ? -10.117 9.508 12.602 1 97.25 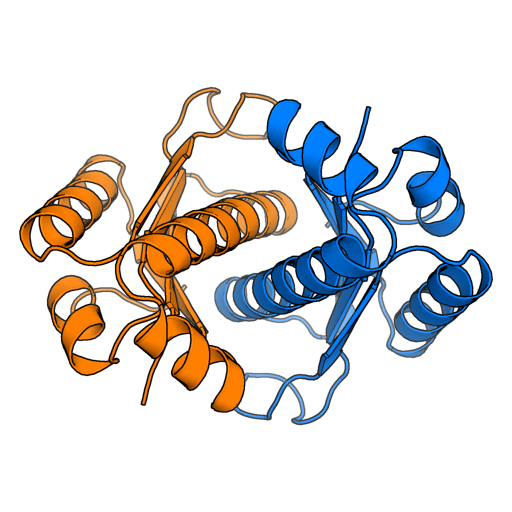114 LYS B N 1
ATOM 1767 C CA . LYS B 1 114 ? -10.758 8.219 12.875 1 97.25 114 LYS B CA 1
ATOM 1768 C C . LYS B 1 114 ? -10.234 7.137 11.938 1 97.25 114 LYS B C 1
ATOM 1770 O O . LYS B 1 114 ? -9.797 7.43 10.82 1 97.25 114 LYS B O 1
ATOM 1775 N N . LEU B 1 115 ? -10.258 5.965 12.438 1 95.94 115 LEU B N 1
ATOM 1776 C CA . LEU B 1 115 ? -9.883 4.812 11.617 1 95.94 115 LEU B CA 1
ATOM 1777 C C . LEU B 1 115 ? -10.844 4.652 10.445 1 95.94 115 LEU B C 1
ATOM 1779 O O . LEU B 1 115 ? -12.023 4.992 10.547 1 95.94 115 LEU B O 1
ATOM 1783 N N . LEU B 1 116 ? -10.305 4.227 9.391 1 94.69 116 LEU B N 1
ATOM 1784 C CA . LEU B 1 116 ? -11.141 3.93 8.227 1 94.69 116 LEU B CA 1
ATOM 1785 C C . LEU B 1 116 ? -11.867 2.602 8.406 1 94.69 116 LEU B C 1
ATOM 1787 O O . LEU B 1 116 ? -11.266 1.608 8.812 1 94.69 116 LEU B O 1
#

Secondary structure (DSSP, 8-state):
-EEEEEEEESTT---HHHHHHHHHHHHHHHHHHHHHH-HHHHHHHHHTT--EEEEEESSHHHHHHHHHHHHHTT--EEEEE--SSSSS-TT-EEEEEEEEEEHHHHHHHHTTPEE-/-EEEEEEEESTT---HHHHHHHHHHHHHHHHHHHHHH-HHHHHHHHHTT--EEEEEESSHHHHHHHHHHHHHTT--EEEEE--SSSSS-TT-EEEEEEEEEEHHHHHHHHTTPEE-

InterPro domains:
  IPR002833 Peptidyl-tRNA hydrolase, PTH2 [PF01981] (2-116)
  IPR002833 Peptidyl-tRNA hydrolase, PTH2 [PTHR12649] (5-116)
  IPR002833 Peptidyl-tRNA hydrolase, PTH2 [TIGR00283] (4-116)
  IPR002833 Peptidyl-tRNA hydrolase, PTH2 [cd02430] (2-116)
  IPR023476 Peptidyl-tRNA hydrolase II domain superfamily [G3DSA:3.40.1490.10] (2-116)
  IPR023476 Peptidyl-tRNA hydrolase II domain superfamily [SSF102462] (2-116)
  IPR034759 Peptidyl-tRNA hydrolase, archaea [MF_00628] (2-116)